Protein AF-A1RDV7-F1 (afdb_monomer)

Structure (mmCIF, N/CA/C/O backbone):
data_AF-A1RDV7-F1
#
_entry.id   AF-A1RDV7-F1
#
loop_
_atom_site.group_PDB
_atom_site.id
_atom_site.type_symbol
_atom_site.label_atom_id
_atom_site.label_alt_id
_atom_site.label_comp_id
_atom_site.label_asym_id
_atom_site.label_entity_id
_atom_site.label_seq_id
_atom_site.pdbx_PDB_ins_code
_atom_site.Cartn_x
_atom_site.Cartn_y
_atom_site.Cartn_z
_atom_site.occupancy
_atom_site.B_iso_or_equiv
_atom_site.auth_seq_id
_atom_site.auth_comp_id
_atom_site.auth_asym_id
_atom_site.auth_atom_id
_atom_site.pdbx_PDB_model_num
ATOM 1 N N . MET A 1 1 ? -39.992 39.638 -24.360 1.00 40.47 1 MET A N 1
ATOM 2 C CA . MET A 1 1 ? -39.510 40.559 -23.308 1.00 40.47 1 MET A CA 1
ATOM 3 C C . MET A 1 1 ? -38.015 40.709 -23.491 1.00 40.47 1 MET A C 1
ATOM 5 O O . MET A 1 1 ? -37.321 39.703 -23.459 1.00 40.47 1 MET A O 1
ATOM 9 N N . SER A 1 2 ? -37.554 41.925 -23.764 1.00 30.77 2 SER A N 1
ATOM 10 C CA . SER A 1 2 ? -36.143 42.233 -24.014 1.00 30.77 2 SER A CA 1
ATOM 11 C C . SER A 1 2 ? -35.530 42.901 -22.789 1.00 30.77 2 SER A C 1
ATOM 13 O O . SER A 1 2 ? -36.174 43.765 -22.203 1.00 30.77 2 SER A O 1
ATOM 15 N N . ALA A 1 3 ? -34.275 42.585 -22.480 1.00 31.38 3 ALA A N 1
ATOM 16 C CA . ALA A 1 3 ? -33.357 43.505 -21.814 1.00 31.38 3 ALA A CA 1
ATOM 17 C C . ALA A 1 3 ? -31.918 43.061 -22.108 1.00 31.38 3 ALA A C 1
ATOM 19 O O . ALA A 1 3 ? -31.531 41.944 -21.778 1.00 31.38 3 ALA A O 1
ATOM 20 N N . ALA A 1 4 ? -31.142 43.932 -22.746 1.00 29.53 4 ALA A N 1
ATOM 21 C CA . ALA A 1 4 ? -29.694 43.796 -22.840 1.00 29.53 4 ALA A CA 1
ATOM 22 C C . ALA A 1 4 ? -29.043 44.623 -21.725 1.00 29.53 4 ALA A C 1
ATOM 24 O O . ALA A 1 4 ? -29.607 45.638 -21.320 1.00 29.53 4 ALA A O 1
ATOM 25 N N . TRP A 1 5 ? -27.832 44.256 -21.304 1.00 27.72 5 TRP A N 1
ATOM 26 C CA . TRP A 1 5 ? -26.906 45.201 -20.681 1.00 27.72 5 TRP A CA 1
ATOM 27 C C . TRP A 1 5 ? -25.505 45.009 -21.259 1.00 27.72 5 TRP A C 1
ATOM 29 O O . TRP A 1 5 ? -24.939 43.919 -21.238 1.00 27.72 5 TRP A O 1
ATOM 39 N N . THR A 1 6 ? -24.968 46.092 -21.807 1.00 30.89 6 THR A N 1
ATOM 40 C CA . THR A 1 6 ? -23.617 46.219 -22.361 1.00 30.89 6 THR A CA 1
ATOM 41 C C . THR A 1 6 ? -22.783 47.114 -21.454 1.00 30.89 6 THR A C 1
ATOM 43 O O . THR A 1 6 ? -23.287 48.169 -21.081 1.00 30.89 6 THR A O 1
ATOM 46 N N . SER A 1 7 ? -21.502 46.805 -21.216 1.00 30.36 7 SER A N 1
ATOM 47 C CA . SER A 1 7 ? -20.424 47.815 -21.244 1.00 30.36 7 SER A CA 1
ATOM 48 C C . SER A 1 7 ? -19.025 47.201 -21.076 1.00 30.36 7 SER A C 1
ATOM 50 O O . SER A 1 7 ? -18.782 46.428 -20.160 1.00 30.36 7 SER A O 1
ATOM 52 N N . THR A 1 8 ? -18.143 47.616 -21.990 1.00 29.75 8 THR A N 1
ATOM 53 C CA . THR A 1 8 ? -16.681 47.881 -21.943 1.00 29.75 8 THR A CA 1
ATOM 54 C C . THR A 1 8 ? -15.964 47.825 -20.570 1.00 29.75 8 THR A C 1
ATOM 56 O O . THR A 1 8 ? -16.574 48.157 -19.563 1.00 29.75 8 THR A O 1
ATOM 59 N N . ARG A 1 9 ? -14.658 47.534 -20.410 1.00 30.41 9 ARG A N 1
ATOM 60 C CA . ARG A 1 9 ? -13.407 47.621 -21.231 1.00 30.41 9 ARG A CA 1
ATOM 61 C C . ARG A 1 9 ? -12.412 46.530 -20.717 1.00 30.41 9 ARG A C 1
ATOM 63 O O . ARG A 1 9 ? -12.798 45.795 -19.819 1.00 30.41 9 ARG A O 1
ATOM 70 N N . GLY A 1 10 ? -11.154 46.350 -21.150 1.00 24.80 10 GLY A N 1
ATOM 71 C CA . GLY A 1 10 ? -10.247 47.027 -22.104 1.00 24.80 10 GLY A CA 1
ATOM 72 C C . GLY A 1 10 ? -8.777 46.576 -21.868 1.00 24.80 10 GLY A C 1
ATOM 73 O O . GLY A 1 10 ? -8.533 45.943 -20.847 1.00 24.80 10 GLY A O 1
ATOM 74 N N . ALA A 1 11 ? -7.831 46.943 -22.755 1.00 30.02 11 ALA A N 1
ATOM 75 C CA . ALA A 1 11 ? -6.406 46.514 -22.811 1.00 30.02 11 ALA A CA 1
ATOM 76 C C . ALA A 1 11 ? -6.206 45.006 -23.122 1.00 30.02 11 ALA A C 1
ATOM 78 O O . ALA A 1 11 ? -6.675 44.152 -22.381 1.00 30.02 11 ALA A O 1
ATOM 79 N N . GLU A 1 12 ? -5.643 44.550 -24.247 1.00 27.22 12 GLU A N 1
ATOM 80 C CA . GLU A 1 12 ? -4.513 44.984 -25.104 1.00 27.22 12 GLU A CA 1
ATOM 81 C C . GLU A 1 12 ? -3.102 44.749 -24.537 1.00 27.22 12 GLU A C 1
ATOM 83 O O . GLU A 1 12 ? -2.800 45.089 -23.397 1.00 27.22 12 GLU A O 1
ATOM 88 N N . ASN A 1 13 ? -2.238 44.287 -25.452 1.00 29.53 13 ASN A N 1
ATOM 89 C CA . ASN A 1 13 ? -0.774 44.180 -25.412 1.00 29.53 13 ASN A CA 1
ATOM 90 C C . ASN A 1 13 ? -0.130 43.017 -24.634 1.00 29.53 13 ASN A C 1
ATOM 92 O O . ASN A 1 13 ? -0.525 42.684 -23.525 1.00 29.53 13 ASN A O 1
ATOM 96 N N . SER A 1 14 ? 0.948 42.410 -25.141 1.00 30.55 14 SER A N 1
ATOM 97 C CA . SER A 1 14 ? 1.394 42.242 -26.541 1.00 30.55 14 SER A CA 1
ATOM 98 C C . SER A 1 14 ? 2.459 41.140 -26.580 1.00 30.55 14 SER A C 1
ATOM 100 O O . SER A 1 14 ? 3.183 40.915 -25.611 1.00 30.55 14 SER A O 1
ATOM 102 N N . CYS A 1 15 ? 2.576 40.442 -27.711 1.00 27.56 15 CYS A N 1
ATOM 103 C CA . CYS A 1 15 ? 3.698 39.538 -27.940 1.00 27.56 15 CYS A CA 1
ATOM 104 C C . CYS A 1 15 ? 4.965 40.365 -28.214 1.00 27.56 15 CYS A C 1
ATOM 106 O O . CYS A 1 15 ? 5.003 41.106 -29.194 1.00 27.56 15 CYS A O 1
ATOM 108 N N . SER A 1 16 ? 5.998 40.206 -27.384 1.00 27.97 16 SER A N 1
ATOM 109 C CA . SER A 1 16 ? 7.337 40.745 -27.641 1.00 27.97 16 SER A CA 1
ATOM 110 C C . SER A 1 16 ? 8.370 39.630 -27.578 1.00 27.97 16 SER A C 1
ATOM 112 O O . SER A 1 16 ? 8.767 39.191 -26.499 1.00 27.97 16 SER A O 1
ATOM 114 N N . LEU A 1 17 ? 8.849 39.207 -28.750 1.00 32.72 17 LEU A N 1
ATOM 115 C CA . LEU A 1 17 ? 10.149 38.555 -28.848 1.00 32.72 17 LEU A CA 1
ATOM 116 C C . LEU A 1 17 ? 11.221 39.548 -28.380 1.00 32.72 17 LEU A C 1
ATOM 118 O O . LEU A 1 17 ? 11.324 40.645 -28.926 1.00 32.72 17 LEU A O 1
ATOM 122 N N . MET A 1 18 ? 12.089 39.131 -27.461 1.00 27.62 18 MET A N 1
ATOM 123 C CA . MET A 1 18 ? 13.445 39.674 -27.392 1.00 27.62 18 MET A CA 1
ATOM 124 C C . MET A 1 18 ? 14.455 38.537 -27.424 1.00 27.62 18 MET A C 1
ATOM 126 O O . MET A 1 18 ? 14.782 37.926 -26.410 1.00 27.62 18 MET A O 1
ATOM 130 N N . SER A 1 19 ? 14.979 38.302 -28.621 1.00 33.75 19 SER A N 1
ATOM 131 C CA . SER A 1 19 ? 16.234 37.597 -28.838 1.00 33.75 19 SER A CA 1
ATOM 132 C C . SER A 1 19 ? 17.345 38.265 -28.023 1.00 33.75 19 SER A C 1
ATOM 134 O O . SER A 1 19 ? 17.546 39.475 -28.140 1.00 33.75 19 SER A O 1
ATOM 136 N N . ARG A 1 20 ? 18.118 37.488 -27.260 1.00 27.38 20 ARG A N 1
ATOM 137 C CA . ARG A 1 20 ? 19.463 37.885 -26.821 1.00 27.38 20 ARG A CA 1
ATOM 138 C C . ARG A 1 20 ? 20.415 36.709 -26.988 1.00 27.38 20 ARG A C 1
ATOM 140 O O . ARG A 1 20 ? 20.399 35.770 -26.200 1.00 27.38 20 ARG A O 1
ATOM 147 N N . PHE A 1 21 ? 21.232 36.788 -28.033 1.00 29.72 21 PHE A N 1
ATOM 148 C CA . PHE A 1 21 ? 22.504 36.076 -28.075 1.00 29.72 21 PHE A CA 1
ATOM 149 C C . PHE A 1 21 ? 23.407 36.639 -26.963 1.00 29.72 21 PHE A C 1
ATOM 151 O O . PHE A 1 21 ? 23.383 37.854 -26.748 1.00 29.72 21 PHE A O 1
ATOM 158 N N . PRO A 1 22 ? 24.204 35.816 -26.266 1.00 33.78 22 PRO A N 1
ATOM 159 C CA . PRO A 1 22 ? 25.381 36.307 -25.569 1.00 33.78 22 PRO A CA 1
ATOM 160 C C . PRO A 1 22 ? 26.510 36.525 -26.585 1.00 33.78 22 PRO A C 1
ATOM 162 O O . PRO A 1 22 ? 26.856 35.608 -27.333 1.00 33.78 22 PRO A O 1
ATOM 165 N N . ASP A 1 23 ? 27.073 37.733 -26.607 1.00 29.95 23 ASP A N 1
ATOM 166 C CA . ASP A 1 23 ? 28.295 38.029 -27.356 1.00 29.95 23 ASP A CA 1
ATOM 167 C C . ASP A 1 23 ? 29.480 37.210 -26.827 1.00 29.95 23 ASP A C 1
ATOM 169 O O . ASP A 1 23 ? 29.603 36.929 -25.631 1.00 29.95 23 ASP A O 1
ATOM 173 N N . THR A 1 24 ? 30.370 36.824 -27.739 1.00 37.41 24 THR A N 1
ATOM 174 C CA . THR A 1 24 ? 31.622 36.139 -27.411 1.00 37.41 24 THR A CA 1
ATOM 175 C C . THR A 1 24 ? 32.700 37.141 -27.020 1.00 37.41 24 THR A C 1
ATOM 177 O O . THR A 1 24 ? 33.430 37.628 -27.888 1.00 37.41 24 THR A O 1
ATOM 180 N N . ASP A 1 25 ? 32.874 37.375 -25.721 1.00 32.84 25 ASP A N 1
ATOM 181 C CA . ASP A 1 25 ? 34.071 38.055 -25.232 1.00 32.84 25 ASP A CA 1
ATOM 182 C C . ASP A 1 25 ? 35.275 37.107 -25.270 1.00 32.84 25 ASP A C 1
ATOM 184 O O . ASP A 1 25 ? 35.390 36.117 -24.540 1.00 32.84 25 ASP A O 1
ATOM 188 N N . GLN A 1 26 ? 36.199 37.430 -26.168 1.00 40.19 26 GLN A N 1
ATOM 189 C CA . GLN A 1 26 ? 37.512 36.815 -26.242 1.00 40.19 26 GLN A CA 1
ATOM 190 C C . GLN A 1 26 ? 38.286 37.167 -24.968 1.00 40.19 26 GLN A C 1
ATOM 192 O O . GLN A 1 26 ? 38.714 38.305 -24.854 1.00 40.19 26 GLN A O 1
ATOM 197 N N . HIS A 1 27 ? 38.530 36.215 -24.064 1.00 33.97 27 HIS A N 1
ATOM 198 C CA . HIS A 1 27 ? 39.775 36.068 -23.285 1.00 33.97 27 HIS A CA 1
ATOM 199 C C . HIS A 1 27 ? 39.733 34.730 -22.525 1.00 33.97 27 HIS A C 1
ATOM 201 O O . HIS A 1 27 ? 38.771 34.407 -21.831 1.00 33.97 27 HIS A O 1
ATOM 207 N N . GLY A 1 28 ? 40.772 33.910 -22.686 1.00 42.06 28 GLY A N 1
ATOM 208 C CA . GLY A 1 28 ? 40.787 32.542 -22.170 1.00 42.06 28 GLY A CA 1
ATOM 209 C C . GLY A 1 28 ? 40.971 32.464 -20.655 1.00 42.06 28 GLY A C 1
ATOM 210 O O . GLY A 1 28 ? 42.080 32.637 -20.154 1.00 42.06 28 GLY A O 1
ATOM 211 N N . SER A 1 29 ? 39.914 32.107 -19.927 1.00 29.44 29 SER A N 1
ATOM 212 C CA . SER A 1 29 ? 40.008 31.467 -18.609 1.00 29.44 29 SER A CA 1
ATOM 213 C C . SER A 1 29 ? 38.731 30.690 -18.314 1.00 29.44 29 SER A C 1
ATOM 215 O O . SER A 1 29 ? 37.665 31.267 -18.118 1.00 29.44 29 SER A O 1
ATOM 217 N N . ALA A 1 30 ? 38.839 29.361 -18.279 1.00 29.52 30 ALA A N 1
ATOM 218 C CA . ALA A 1 30 ? 37.730 28.496 -17.908 1.00 29.52 30 ALA A CA 1
ATOM 219 C C . ALA A 1 30 ? 37.440 28.653 -16.409 1.00 29.52 30 ALA A C 1
ATOM 221 O O . ALA A 1 30 ? 38.082 28.016 -15.572 1.00 29.52 30 ALA A O 1
ATOM 222 N N . ILE A 1 31 ? 36.464 29.497 -16.065 1.00 28.08 31 ILE A N 1
ATOM 223 C CA . ILE A 1 31 ? 35.923 29.545 -14.707 1.00 28.08 31 ILE A CA 1
ATOM 224 C C . ILE A 1 31 ? 35.162 28.240 -14.489 1.00 28.08 31 ILE A C 1
ATOM 226 O O . ILE A 1 31 ? 34.003 28.088 -14.874 1.00 28.08 31 ILE A O 1
ATOM 230 N N . LEU A 1 32 ? 35.851 27.279 -13.877 1.00 28.91 32 LEU A N 1
ATOM 231 C CA . LEU A 1 32 ? 35.279 26.023 -13.427 1.00 28.91 32 LEU A CA 1
ATOM 232 C C . LEU A 1 32 ? 34.309 26.321 -12.276 1.00 28.91 32 LEU A C 1
ATOM 234 O O . LEU A 1 32 ? 34.676 26.244 -11.101 1.00 28.91 32 LEU A O 1
ATOM 238 N N . VAL A 1 33 ? 33.068 26.681 -12.614 1.00 30.94 33 VAL A N 1
ATOM 239 C CA . VAL A 1 33 ? 31.980 26.794 -11.643 1.00 30.94 33 VAL A CA 1
ATOM 240 C C . VAL A 1 33 ? 31.768 25.404 -11.055 1.00 30.94 33 VAL A C 1
ATOM 242 O O . VAL A 1 33 ? 31.109 24.549 -11.645 1.00 30.94 33 VAL A O 1
ATOM 245 N N . LYS A 1 34 ? 32.369 25.161 -9.886 1.00 30.41 34 LYS A N 1
ATOM 246 C CA . LYS A 1 34 ? 32.068 23.992 -9.066 1.00 30.41 34 LYS A CA 1
ATOM 247 C C . LYS A 1 34 ? 30.587 24.058 -8.727 1.00 30.41 34 LYS A C 1
ATOM 249 O O . LYS A 1 34 ? 30.195 24.793 -7.824 1.00 30.41 34 LYS A O 1
ATOM 254 N N . ALA A 1 35 ? 29.782 23.276 -9.442 1.00 32.09 35 ALA A N 1
ATOM 255 C CA . ALA A 1 35 ? 28.425 22.979 -9.029 1.00 32.09 35 ALA A CA 1
ATOM 256 C C . ALA A 1 35 ? 28.503 22.385 -7.617 1.00 32.09 35 ALA A C 1
ATOM 258 O O . ALA A 1 35 ? 28.969 21.257 -7.428 1.00 32.09 35 ALA A O 1
ATOM 259 N N . HIS A 1 36 ? 28.117 23.180 -6.619 1.00 26.36 36 HIS A N 1
ATOM 260 C CA . HIS A 1 36 ? 27.944 22.689 -5.264 1.00 26.36 36 HIS A CA 1
ATOM 261 C C . HIS A 1 36 ? 26.916 21.564 -5.339 1.00 26.36 36 HIS A C 1
ATOM 263 O O . HIS A 1 36 ? 25.773 21.794 -5.730 1.00 26.36 36 HIS A O 1
ATOM 269 N N . ARG A 1 37 ? 27.330 20.339 -4.995 1.00 36.09 37 ARG A N 1
ATOM 270 C CA . ARG A 1 37 ? 26.390 19.237 -4.801 1.00 36.09 37 ARG A CA 1
ATOM 271 C C . ARG A 1 37 ? 25.527 19.599 -3.599 1.00 36.09 37 ARG A C 1
ATOM 273 O O . ARG A 1 37 ? 25.949 19.370 -2.467 1.00 36.09 37 ARG A O 1
ATOM 280 N N . SER A 1 38 ? 24.354 20.181 -3.844 1.00 30.62 38 SER A N 1
ATOM 281 C CA . SER A 1 38 ? 23.303 20.152 -2.839 1.00 30.62 38 SER A CA 1
ATOM 282 C C . SER A 1 38 ? 22.993 18.685 -2.571 1.00 30.62 38 SER A C 1
ATOM 284 O O . SER A 1 38 ? 22.718 17.921 -3.496 1.00 30.62 38 SER A O 1
ATOM 286 N N . THR A 1 39 ? 23.096 18.284 -1.310 1.00 37.50 39 THR A N 1
ATOM 287 C CA . THR A 1 39 ? 22.661 16.969 -0.829 1.00 37.50 39 THR A CA 1
ATOM 288 C C . THR A 1 39 ? 21.174 16.980 -0.474 1.00 37.50 39 THR A C 1
ATOM 290 O O . THR A 1 39 ? 20.731 16.195 0.359 1.00 37.50 39 THR A O 1
ATOM 293 N N . GLU A 1 40 ? 20.396 17.874 -1.086 1.00 31.62 40 GLU A N 1
ATOM 294 C CA . GLU A 1 40 ? 18.942 17.788 -1.111 1.00 31.62 40 GLU A CA 1
ATOM 295 C C . GLU A 1 40 ? 18.546 16.611 -2.003 1.00 31.62 40 GLU A C 1
ATOM 297 O O . GLU A 1 40 ? 18.357 16.733 -3.213 1.00 31.62 40 GLU A O 1
ATOM 302 N N . SER A 1 41 ? 18.431 15.441 -1.380 1.00 37.06 41 SER A N 1
ATOM 303 C CA . SER A 1 41 ? 17.666 14.332 -1.928 1.00 37.06 41 SER A CA 1
ATOM 304 C C . SER A 1 41 ? 16.251 14.833 -2.221 1.00 37.06 41 SER A C 1
ATOM 306 O O . SER A 1 41 ? 15.452 14.994 -1.293 1.00 37.06 41 SER A O 1
ATOM 308 N N . TRP A 1 42 ? 15.937 15.102 -3.493 1.00 43.22 42 TRP A N 1
ATOM 309 C CA . TRP A 1 42 ? 14.549 15.320 -3.891 1.00 43.22 42 TRP A CA 1
ATOM 310 C C . TRP A 1 42 ? 13.729 14.119 -3.413 1.00 43.22 42 TRP A C 1
ATOM 312 O O . TRP A 1 42 ? 14.178 12.984 -3.608 1.00 43.22 42 TRP A O 1
ATOM 322 N N . PRO A 1 43 ? 12.572 14.344 -2.766 1.00 48.59 43 PRO A N 1
ATOM 323 C CA . PRO A 1 43 ? 11.809 13.255 -2.186 1.00 48.59 43 PRO A CA 1
ATOM 324 C C . PRO A 1 43 ? 11.461 12.225 -3.272 1.00 48.59 43 PRO A C 1
ATOM 326 O O . PRO A 1 43 ? 11.186 12.615 -4.414 1.00 48.59 43 PRO A O 1
ATOM 329 N N . PRO A 1 44 ? 11.490 10.919 -2.949 1.00 58.00 44 PRO A N 1
ATOM 330 C CA . PRO A 1 44 ? 11.049 9.890 -3.881 1.00 58.00 44 PRO A CA 1
ATOM 331 C C . PRO A 1 44 ? 9.616 10.179 -4.340 1.00 58.00 44 PRO A C 1
ATOM 333 O O . PRO A 1 44 ? 8.819 10.743 -3.589 1.00 58.00 44 PRO A O 1
ATOM 336 N N . MET A 1 45 ? 9.303 9.798 -5.582 1.00 73.12 45 MET A N 1
ATOM 337 C CA . MET A 1 45 ? 7.979 9.985 -6.185 1.00 73.12 45 MET A CA 1
ATOM 338 C C . MET A 1 45 ? 6.965 9.128 -5.428 1.00 73.12 45 MET A C 1
ATOM 340 O O . MET A 1 45 ? 6.820 7.937 -5.705 1.00 73.12 45 MET A O 1
ATOM 344 N N . ARG A 1 46 ? 6.336 9.749 -4.430 1.00 86.19 46 ARG A N 1
ATOM 345 C CA . ARG A 1 46 ? 5.367 9.155 -3.516 1.00 86.19 46 ARG A CA 1
ATOM 346 C C . ARG A 1 46 ? 3.995 9.758 -3.761 1.00 86.19 46 ARG A C 1
ATOM 348 O O . ARG A 1 46 ? 3.851 10.976 -3.880 1.00 86.19 46 ARG A O 1
ATOM 355 N N . TRP A 1 47 ? 3.001 8.890 -3.819 1.00 92.25 47 TRP A N 1
ATOM 356 C CA . TRP A 1 47 ? 1.586 9.218 -3.942 1.00 92.25 47 TRP A CA 1
ATOM 357 C C . TRP A 1 47 ? 0.890 8.741 -2.664 1.00 92.25 47 TRP A C 1
ATOM 359 O O . TRP A 1 47 ? 1.325 7.760 -2.076 1.00 92.25 47 TRP A O 1
ATOM 369 N N . ASP A 1 48 ? -0.146 9.420 -2.180 1.00 92.62 48 ASP A N 1
ATOM 370 C CA . ASP A 1 48 ? -0.729 9.100 -0.868 1.00 92.62 48 ASP A CA 1
ATOM 371 C C . ASP A 1 48 ? -2.248 9.296 -0.875 1.00 92.62 48 ASP A C 1
ATOM 373 O O . ASP A 1 48 ? -2.738 10.387 -1.176 1.00 92.62 48 ASP A O 1
ATOM 377 N N . MET A 1 49 ? -2.987 8.238 -0.525 1.00 90.94 49 MET A N 1
ATOM 378 C CA . MET A 1 49 ? -4.443 8.286 -0.333 1.00 90.94 49 MET A CA 1
ATOM 379 C C . MET A 1 49 ? -4.855 8.923 1.002 1.00 90.94 49 MET A C 1
ATOM 381 O O . MET A 1 49 ? -6.034 9.215 1.197 1.00 90.94 49 MET A O 1
ATOM 385 N N . ARG A 1 50 ? -3.903 9.148 1.918 1.00 88.56 50 ARG A N 1
ATOM 386 C CA . ARG A 1 50 ? -4.080 9.671 3.284 1.00 88.56 50 ARG A CA 1
ATOM 387 C C . ARG A 1 50 ? -4.895 8.774 4.218 1.00 88.56 50 ARG A C 1
ATOM 389 O O . ARG A 1 50 ? -5.318 9.223 5.281 1.00 88.56 50 ARG A O 1
ATOM 396 N N . ASP A 1 51 ? -5.066 7.501 3.863 1.00 86.56 51 ASP A N 1
ATOM 397 C CA . ASP A 1 51 ? -5.658 6.471 4.729 1.00 86.56 51 ASP A CA 1
ATOM 398 C C . ASP A 1 51 ? -4.619 5.796 5.651 1.00 86.56 51 ASP A C 1
ATOM 400 O O . ASP A 1 51 ? -4.974 4.975 6.497 1.00 86.56 51 ASP A O 1
ATOM 404 N N . GLY A 1 52 ? -3.333 6.139 5.497 1.00 87.50 52 GLY A N 1
ATOM 405 C CA . GLY A 1 52 ? -2.218 5.573 6.262 1.00 87.50 52 GLY A CA 1
ATOM 406 C C . GLY A 1 52 ? -1.842 4.137 5.881 1.00 87.50 52 GLY A C 1
ATOM 407 O O . GLY A 1 52 ? -1.035 3.525 6.579 1.00 87.50 52 GLY A O 1
ATOM 408 N N . LEU A 1 53 ? -2.418 3.590 4.804 1.00 91.25 53 LEU A N 1
ATOM 409 C CA . LEU A 1 53 ? -2.214 2.208 4.351 1.00 91.25 53 LEU A CA 1
ATOM 410 C C . LEU A 1 53 ? -1.803 2.125 2.875 1.00 91.25 53 LEU A C 1
ATOM 412 O O . LEU A 1 53 ? -1.038 1.227 2.508 1.00 91.25 53 LEU A O 1
ATOM 416 N N . HIS A 1 54 ? -2.265 3.065 2.049 1.00 94.19 54 HIS A N 1
ATOM 417 C CA . HIS A 1 54 ? -1.993 3.141 0.619 1.00 94.19 54 HIS A CA 1
ATOM 418 C C . HIS A 1 54 ? -1.143 4.369 0.275 1.00 94.19 54 HIS A C 1
ATOM 420 O O . HIS A 1 54 ? -1.630 5.366 -0.258 1.00 94.19 54 HIS A O 1
ATOM 426 N N . GLU A 1 55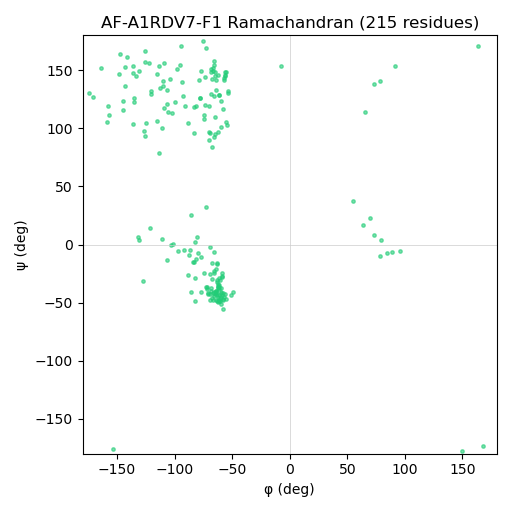 ? 0.159 4.255 0.534 1.00 94.56 55 GLU A N 1
ATOM 427 C CA . GLU A 1 55 ? 1.188 5.097 -0.068 1.00 94.56 55 GLU A CA 1
ATOM 428 C C . GLU A 1 55 ? 1.707 4.384 -1.330 1.00 94.56 55 GLU A C 1
ATOM 430 O O . GLU A 1 55 ? 2.020 3.190 -1.316 1.00 94.56 55 GLU A O 1
ATOM 435 N N . GLY A 1 56 ? 1.706 5.088 -2.455 1.00 93.69 56 GLY A N 1
ATOM 436 C CA . GLY A 1 56 ? 2.184 4.636 -3.753 1.00 93.69 56 GLY A CA 1
ATOM 437 C C . GLY A 1 56 ? 3.596 5.110 -4.047 1.00 93.69 56 GLY A C 1
ATOM 438 O O . GLY A 1 56 ? 3.995 6.185 -3.609 1.00 93.69 56 GLY A O 1
ATOM 439 N N . SER A 1 57 ? 4.340 4.339 -4.830 1.00 92.44 57 SER A N 1
ATOM 440 C CA . SER A 1 57 ? 5.666 4.733 -5.304 1.00 92.44 57 SER A CA 1
ATOM 441 C C . SER A 1 57 ? 5.929 4.261 -6.731 1.00 92.44 57 SER A C 1
ATOM 443 O O . SER A 1 57 ? 5.391 3.252 -7.198 1.00 92.44 57 SER A O 1
ATOM 445 N N . LEU A 1 58 ? 6.793 4.990 -7.434 1.00 92.44 58 LEU A N 1
ATOM 446 C CA . LEU A 1 58 ? 7.391 4.524 -8.680 1.00 92.44 58 LEU A CA 1
ATOM 447 C C . LEU A 1 58 ? 8.598 3.642 -8.349 1.00 92.44 58 LEU A C 1
ATOM 449 O O . LEU A 1 58 ? 9.567 4.115 -7.760 1.00 92.44 58 LEU A O 1
ATOM 453 N N . SER A 1 59 ? 8.553 2.371 -8.747 1.00 92.50 59 SER A N 1
ATOM 454 C CA . SER A 1 59 ? 9.643 1.413 -8.546 1.00 92.50 59 SER A CA 1
ATOM 455 C C . SER A 1 59 ? 10.381 1.110 -9.850 1.00 92.50 59 SER A C 1
ATOM 457 O O . SER A 1 59 ? 9.753 0.800 -10.863 1.00 92.50 59 SER A O 1
ATOM 459 N N . ALA A 1 60 ? 11.713 1.133 -9.824 1.00 92.62 60 ALA A N 1
ATOM 460 C CA . ALA A 1 60 ? 12.557 0.561 -10.873 1.00 92.62 60 ALA A CA 1
ATOM 461 C C . ALA A 1 60 ? 12.606 -0.971 -10.751 1.00 92.62 60 ALA A C 1
ATOM 463 O O . ALA A 1 60 ? 12.526 -1.515 -9.650 1.00 92.62 60 ALA A O 1
ATOM 464 N N . ILE A 1 61 ? 12.753 -1.666 -11.882 1.00 94.12 61 ILE A N 1
ATOM 465 C CA . ILE A 1 61 ? 12.866 -3.129 -11.957 1.00 94.12 61 ILE A CA 1
ATOM 466 C C . ILE A 1 61 ? 14.202 -3.504 -12.601 1.00 94.12 61 ILE A C 1
ATOM 468 O O . ILE A 1 61 ? 14.531 -3.028 -13.693 1.00 94.12 61 ILE A O 1
ATOM 472 N N . ILE A 1 62 ? 14.942 -4.402 -11.954 1.00 93.25 62 ILE A N 1
ATOM 473 C CA . ILE A 1 62 ? 16.259 -4.875 -12.409 1.00 93.25 62 ILE A CA 1
ATOM 474 C C . ILE A 1 62 ? 16.139 -6.183 -13.226 1.00 93.25 62 ILE A C 1
ATOM 476 O O . ILE A 1 62 ? 15.047 -6.759 -13.288 1.00 93.25 62 ILE A O 1
ATOM 480 N N . PRO A 1 63 ? 17.210 -6.675 -13.885 1.00 93.31 63 PRO A N 1
ATOM 481 C CA . PRO A 1 63 ? 17.117 -7.812 -14.808 1.00 93.31 63 PRO A CA 1
ATOM 482 C C . PRO A 1 63 ? 16.624 -9.121 -14.175 1.00 93.31 63 PRO A C 1
ATOM 484 O O . PRO A 1 63 ? 15.957 -9.901 -14.849 1.00 93.31 63 PRO A O 1
ATOM 487 N N . ASP A 1 64 ? 16.904 -9.349 -12.886 1.00 92.25 64 ASP A N 1
ATOM 488 C CA . ASP A 1 64 ? 16.439 -10.531 -12.138 1.00 92.25 64 ASP A CA 1
ATOM 489 C C . ASP A 1 64 ? 14.997 -10.410 -11.594 1.00 92.25 64 ASP A C 1
ATOM 491 O O . ASP A 1 64 ? 14.492 -11.328 -10.950 1.00 92.25 64 ASP A O 1
ATOM 495 N N . GLY A 1 65 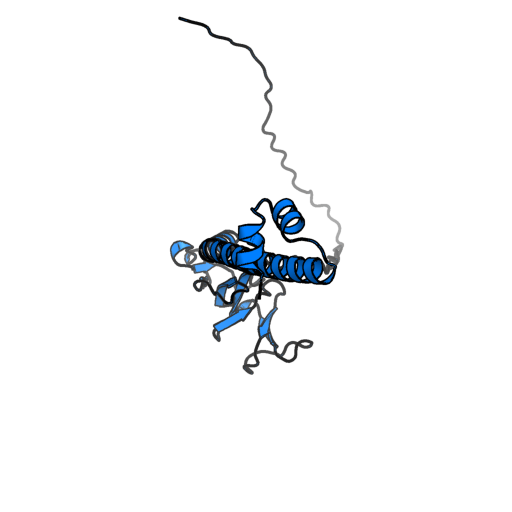? 14.312 -9.298 -11.885 1.00 92.19 65 GLY A N 1
ATOM 496 C CA . GLY A 1 65 ? 12.919 -9.056 -11.512 1.00 92.19 65 GLY A CA 1
ATOM 497 C C . GLY A 1 65 ? 12.714 -8.410 -10.141 1.00 92.19 65 GLY A C 1
ATOM 498 O O . GLY A 1 65 ? 11.584 -8.020 -9.840 1.00 92.19 65 GLY A O 1
ATOM 499 N N . ARG A 1 66 ? 13.764 -8.237 -9.327 1.00 92.81 66 ARG A N 1
ATOM 500 C CA . ARG A 1 66 ? 13.668 -7.454 -8.086 1.00 92.81 66 ARG A CA 1
ATOM 501 C C . ARG A 1 66 ? 13.394 -5.976 -8.375 1.00 92.81 66 ARG A C 1
ATOM 503 O O . ARG A 1 66 ? 13.664 -5.470 -9.468 1.00 92.81 66 ARG A O 1
ATOM 510 N N . VAL A 1 67 ? 12.843 -5.292 -7.376 1.00 91.19 67 VAL A N 1
ATOM 511 C CA . VAL A 1 67 ? 12.380 -3.903 -7.487 1.00 91.19 67 VAL A CA 1
ATOM 512 C C . VAL A 1 67 ? 13.003 -3.010 -6.424 1.00 91.19 67 VAL A C 1
ATOM 514 O O . VAL A 1 67 ? 13.401 -3.490 -5.364 1.00 91.19 67 VAL A O 1
ATOM 517 N N . SER A 1 68 ? 13.045 -1.709 -6.693 1.00 88.25 68 SER A N 1
ATOM 518 C CA . SER A 1 68 ? 13.431 -0.695 -5.714 1.00 88.25 68 SER A CA 1
ATOM 519 C C . SER A 1 68 ? 12.705 0.622 -5.949 1.00 88.25 68 SER A C 1
ATOM 521 O O . SER A 1 68 ? 12.430 0.997 -7.086 1.00 88.25 68 SER A O 1
ATOM 523 N N . GLU A 1 69 ? 12.428 1.316 -4.851 1.00 81.00 69 GLU A N 1
ATOM 524 C CA . GLU A 1 69 ? 11.798 2.637 -4.804 1.00 81.00 69 GLU A CA 1
ATOM 525 C C . GLU A 1 69 ? 12.831 3.780 -4.915 1.00 81.00 69 GLU A C 1
ATOM 527 O O . GLU A 1 69 ? 12.457 4.943 -5.076 1.00 81.00 69 GLU A O 1
ATOM 532 N N . ASP A 1 70 ? 14.133 3.467 -4.853 1.00 71.75 70 ASP A N 1
ATOM 533 C CA . ASP A 1 70 ? 15.215 4.422 -5.106 1.00 71.75 70 ASP A CA 1
ATOM 534 C C . ASP A 1 70 ? 15.555 4.445 -6.598 1.00 71.75 70 ASP A C 1
ATOM 536 O O . ASP A 1 70 ? 16.173 3.528 -7.128 1.00 71.75 70 ASP A O 1
ATOM 540 N N . VAL A 1 71 ? 15.125 5.499 -7.289 1.00 62.91 71 VAL A N 1
ATOM 541 C CA . VAL A 1 71 ? 15.236 5.617 -8.754 1.00 62.91 71 VAL A CA 1
ATOM 542 C C . VAL A 1 71 ? 16.036 6.846 -9.202 1.00 62.91 71 VAL A C 1
ATOM 544 O O . VAL A 1 71 ? 15.925 7.258 -10.356 1.00 62.91 71 VAL A O 1
ATOM 547 N N . ARG A 1 72 ? 16.780 7.501 -8.292 1.00 62.22 72 ARG A N 1
ATOM 548 C CA . ARG A 1 72 ? 17.355 8.847 -8.534 1.00 62.22 72 ARG A CA 1
ATOM 549 C C . ARG A 1 72 ? 18.840 9.020 -8.191 1.00 62.22 72 ARG A C 1
ATOM 551 O O . ARG A 1 72 ? 19.341 10.137 -8.291 1.00 62.22 72 ARG A O 1
ATOM 558 N N . MET A 1 73 ? 19.556 7.956 -7.828 1.00 59.53 73 MET A N 1
ATOM 559 C CA . MET A 1 73 ? 20.935 8.057 -7.320 1.00 59.53 73 MET A CA 1
ATOM 560 C C . MET A 1 73 ? 22.038 7.677 -8.330 1.00 59.53 73 MET A C 1
ATOM 562 O O . MET A 1 73 ? 23.220 7.756 -7.993 1.00 59.53 73 MET A O 1
ATOM 566 N N . GLY A 1 74 ? 21.701 7.285 -9.567 1.00 70.50 74 GLY A N 1
ATOM 567 C CA . GLY A 1 74 ? 22.662 6.774 -10.570 1.00 70.50 74 GLY A CA 1
ATOM 568 C C . GLY A 1 74 ? 23.059 5.309 -10.334 1.00 70.50 74 GLY A C 1
ATOM 569 O O . GLY A 1 74 ? 23.716 4.677 -11.164 1.00 70.50 74 GLY A O 1
ATOM 570 N N . VAL A 1 75 ? 22.645 4.800 -9.178 1.00 79.56 75 VAL A N 1
ATOM 571 C CA . VAL A 1 75 ? 22.675 3.428 -8.706 1.00 79.56 75 VAL A CA 1
ATOM 572 C C . VAL A 1 75 ? 21.397 3.218 -7.900 1.00 79.56 75 VAL A C 1
ATOM 574 O O . VAL A 1 75 ? 21.033 4.054 -7.078 1.00 79.56 75 VAL A O 1
ATOM 577 N N . VAL A 1 76 ? 20.745 2.087 -8.104 1.00 87.06 76 VAL A N 1
ATOM 578 C CA . VAL A 1 76 ? 19.525 1.665 -7.425 1.00 87.06 76 VAL A CA 1
ATOM 579 C C . VAL A 1 76 ? 19.896 0.676 -6.322 1.00 87.06 76 VAL A C 1
ATOM 581 O O . VAL A 1 76 ? 20.506 -0.360 -6.594 1.00 87.06 76 VAL A O 1
ATOM 584 N N . ALA A 1 77 ? 19.537 0.967 -5.070 1.00 89.44 77 ALA A N 1
ATOM 585 C CA . ALA A 1 77 ? 19.705 0.022 -3.966 1.00 89.44 77 ALA A CA 1
ATOM 586 C C . ALA A 1 77 ? 18.547 -0.990 -3.957 1.00 89.44 77 ALA A C 1
ATOM 588 O O . ALA A 1 77 ? 17.393 -0.601 -3.798 1.00 89.44 77 ALA A O 1
ATOM 589 N N . VAL A 1 78 ? 18.833 -2.283 -4.109 1.00 90.75 78 VAL A N 1
ATOM 590 C CA . VAL A 1 78 ? 17.827 -3.354 -4.233 1.00 90.75 78 VAL A CA 1
ATOM 591 C C . VAL A 1 78 ? 18.004 -4.375 -3.120 1.00 90.75 78 VAL A C 1
ATOM 593 O O . VAL A 1 78 ? 19.116 -4.848 -2.895 1.00 90.75 78 VAL A O 1
ATOM 596 N N . GLU A 1 79 ? 16.919 -4.748 -2.444 1.00 91.56 79 GLU A N 1
ATOM 597 C CA . GLU A 1 79 ? 16.965 -5.763 -1.389 1.00 91.56 79 GLU A CA 1
ATOM 598 C C . GLU A 1 79 ? 17.297 -7.165 -1.935 1.00 91.56 79 GLU A C 1
ATOM 600 O O . GLU A 1 79 ? 16.974 -7.526 -3.068 1.00 91.56 79 GLU A O 1
ATOM 605 N N . GLY A 1 80 ? 17.958 -7.979 -1.114 1.00 90.81 80 GLY A N 1
ATOM 606 C CA . GLY A 1 80 ? 18.415 -9.318 -1.458 1.00 90.81 80 GLY A CA 1
ATOM 607 C C . GLY A 1 80 ? 19.836 -9.327 -2.020 1.00 90.81 80 GLY A C 1
ATOM 608 O O . GLY A 1 80 ? 20.319 -8.354 -2.596 1.00 90.81 80 GLY A O 1
ATOM 609 N N . ILE A 1 81 ? 20.512 -10.463 -1.852 1.00 91.12 81 ILE A N 1
ATOM 610 C CA . ILE A 1 81 ? 21.871 -10.687 -2.349 1.00 91.12 81 ILE A CA 1
ATOM 611 C C . ILE A 1 81 ? 21.817 -11.798 -3.400 1.00 91.12 81 ILE A C 1
ATOM 613 O O . ILE A 1 81 ? 21.637 -12.965 -3.057 1.00 91.12 81 ILE A O 1
ATOM 617 N N . SER A 1 82 ? 21.964 -11.428 -4.670 1.00 90.94 82 SER A N 1
ATOM 618 C CA . SER A 1 82 ? 22.044 -12.348 -5.809 1.00 90.94 82 SER A CA 1
ATOM 619 C C . SER A 1 82 ? 23.476 -12.813 -6.100 1.00 90.94 82 SER A C 1
ATOM 621 O O . SER A 1 82 ? 23.675 -13.886 -6.662 1.00 90.94 82 SER A O 1
ATOM 623 N N . GLY A 1 83 ? 24.476 -12.006 -5.729 1.00 91.00 83 GLY A N 1
ATOM 624 C CA . GLY A 1 83 ? 25.871 -12.156 -6.146 1.00 91.00 83 GLY A CA 1
ATOM 625 C C . GLY A 1 83 ? 26.196 -11.524 -7.507 1.00 91.00 83 GLY A C 1
ATOM 626 O O . GLY A 1 83 ? 27.370 -11.448 -7.856 1.00 91.00 83 GLY A O 1
ATOM 627 N N . ASN A 1 84 ? 25.197 -11.035 -8.251 1.00 91.88 84 ASN A N 1
ATOM 628 C CA . ASN A 1 84 ? 25.379 -10.446 -9.586 1.00 91.88 84 ASN A CA 1
ATOM 629 C C . ASN A 1 84 ? 25.810 -8.968 -9.552 1.00 91.88 84 ASN A C 1
ATOM 631 O O . ASN A 1 84 ? 26.250 -8.433 -10.568 1.00 91.88 84 ASN A O 1
ATOM 635 N N . PHE A 1 85 ? 25.677 -8.305 -8.401 1.00 92.94 85 PHE A N 1
ATOM 636 C CA . PHE A 1 85 ? 25.890 -6.867 -8.242 1.00 92.94 85 PHE A CA 1
ATOM 637 C C . PHE A 1 85 ? 26.696 -6.556 -6.964 1.00 92.94 85 PHE A C 1
ATOM 639 O O . PHE A 1 85 ? 26.652 -7.334 -6.006 1.00 92.94 85 PHE A O 1
ATOM 646 N N . PRO A 1 86 ? 27.434 -5.429 -6.902 1.00 93.56 86 PRO A N 1
ATOM 647 C CA . PRO A 1 86 ? 28.126 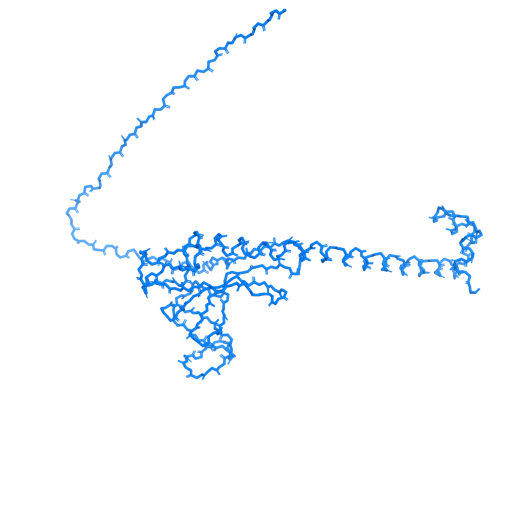-5.003 -5.685 1.00 93.56 86 PRO A CA 1
ATOM 648 C C . PRO A 1 86 ? 27.162 -4.838 -4.502 1.00 93.56 86 PRO A C 1
ATOM 650 O O . PRO A 1 86 ? 26.048 -4.350 -4.669 1.00 93.56 86 PRO A O 1
ATOM 653 N N . ARG A 1 87 ? 27.588 -5.190 -3.285 1.00 93.44 87 ARG A N 1
ATOM 654 C CA . ARG A 1 87 ? 26.768 -4.973 -2.079 1.00 93.44 87 ARG A CA 1
ATOM 655 C C . ARG A 1 87 ? 26.726 -3.498 -1.690 1.00 93.44 87 ARG A C 1
ATOM 657 O O . ARG A 1 87 ? 27.740 -2.808 -1.779 1.00 93.44 87 ARG A O 1
ATOM 664 N N . HIS A 1 88 ? 25.586 -3.042 -1.179 1.00 91.12 88 HIS A N 1
ATOM 665 C CA . HIS A 1 88 ? 25.449 -1.689 -0.652 1.00 91.12 88 HIS A CA 1
ATOM 666 C C . HIS A 1 88 ? 26.324 -1.512 0.607 1.00 91.12 88 HIS A C 1
ATOM 668 O O . HIS A 1 88 ? 26.203 -2.304 1.548 1.00 91.12 88 HIS A O 1
ATOM 674 N N . PRO A 1 89 ? 27.191 -0.481 0.682 1.00 88.69 89 PRO A N 1
ATOM 675 C CA . PRO A 1 89 ? 28.229 -0.379 1.715 1.00 88.69 89 PRO A CA 1
ATOM 676 C C . PRO A 1 89 ? 27.658 -0.277 3.135 1.00 88.69 89 PRO A C 1
ATOM 678 O O . PRO A 1 89 ? 28.246 -0.799 4.080 1.00 88.69 89 PRO A O 1
ATOM 681 N N . ASN A 1 90 ? 26.487 0.352 3.273 1.00 89.69 90 ASN A N 1
ATOM 682 C CA . ASN A 1 90 ? 25.861 0.637 4.566 1.00 89.69 90 ASN A CA 1
ATOM 683 C C . ASN A 1 90 ? 24.646 -0.256 4.875 1.00 89.69 90 ASN A C 1
ATOM 685 O O . ASN A 1 90 ? 24.188 -0.284 6.013 1.00 89.69 90 ASN A O 1
ATOM 689 N N . ILE A 1 91 ? 24.110 -0.984 3.885 1.00 89.56 91 ILE A N 1
ATOM 690 C CA . ILE A 1 91 ? 22.868 -1.768 4.021 1.00 89.56 91 ILE A CA 1
ATOM 691 C C . ILE A 1 91 ? 23.181 -3.201 3.600 1.00 89.56 91 ILE A C 1
ATOM 693 O O . ILE A 1 91 ? 23.142 -3.552 2.426 1.00 89.56 91 ILE A O 1
ATOM 697 N N . LYS A 1 92 ? 23.535 -4.035 4.581 1.00 90.56 92 LYS A N 1
ATOM 698 C CA . LYS A 1 92 ? 24.134 -5.364 4.358 1.00 90.56 92 LYS A CA 1
ATOM 699 C C . LYS A 1 92 ? 23.233 -6.363 3.618 1.00 90.56 92 LYS A C 1
ATOM 701 O O . LYS A 1 92 ? 23.738 -7.384 3.158 1.00 90.56 92 LYS A O 1
ATOM 706 N N . THR A 1 93 ? 21.931 -6.091 3.541 1.00 93.62 93 THR A N 1
ATOM 707 C CA . THR A 1 93 ? 20.928 -6.907 2.840 1.00 93.62 93 THR A CA 1
ATOM 708 C C . THR A 1 93 ? 20.699 -6.481 1.391 1.00 93.62 93 THR A C 1
ATOM 710 O O . THR A 1 93 ? 19.922 -7.142 0.715 1.00 93.62 93 THR A O 1
ATOM 713 N N . HIS A 1 94 ? 21.323 -5.394 0.925 1.00 93.19 94 HIS A N 1
ATOM 714 C CA . HIS A 1 94 ? 21.063 -4.810 -0.390 1.00 93.19 94 HIS A CA 1
ATOM 715 C C . HIS A 1 94 ? 22.263 -4.912 -1.338 1.00 93.19 94 HIS A C 1
ATOM 717 O O . HIS A 1 94 ? 23.429 -4.910 -0.927 1.00 93.19 94 HIS A O 1
ATOM 723 N N . GLU A 1 95 ? 21.959 -4.920 -2.629 1.00 94.44 95 GLU A N 1
ATOM 724 C CA . GLU A 1 95 ? 22.891 -4.750 -3.740 1.00 94.44 95 GLU A CA 1
ATOM 725 C C . GLU A 1 95 ? 22.688 -3.389 -4.419 1.00 94.44 95 GLU A C 1
ATOM 727 O O . GLU A 1 95 ? 21.621 -2.788 -4.327 1.00 94.44 95 GLU A O 1
ATOM 732 N N . MET A 1 96 ? 23.728 -2.888 -5.082 1.00 91.69 96 MET A N 1
ATOM 733 C CA . MET A 1 96 ? 23.723 -1.646 -5.852 1.00 91.69 96 MET A CA 1
ATOM 734 C C . MET A 1 96 ? 23.719 -1.968 -7.341 1.00 91.69 96 MET A C 1
ATOM 736 O O . MET A 1 96 ? 24.694 -2.506 -7.868 1.00 91.69 96 MET A O 1
ATOM 740 N N . VAL A 1 97 ? 22.634 -1.615 -8.020 1.00 90.81 97 VAL A N 1
ATOM 741 C CA . VAL A 1 97 ? 22.429 -1.878 -9.444 1.00 90.81 97 VAL A CA 1
ATOM 742 C C . VAL A 1 97 ? 22.587 -0.575 -10.227 1.00 90.81 97 VAL A C 1
ATOM 744 O O . VAL A 1 97 ? 21.861 0.369 -9.945 1.00 90.81 97 VAL A O 1
ATOM 747 N N . PRO A 1 98 ? 23.514 -0.477 -11.192 1.00 89.25 98 PRO A N 1
ATOM 748 C CA . PRO A 1 98 ? 23.643 0.703 -12.048 1.00 89.25 98 PRO A CA 1
ATOM 749 C C . PRO A 1 98 ? 22.353 1.069 -12.804 1.00 89.25 98 PRO A C 1
ATOM 751 O O . PRO A 1 98 ? 21.614 0.188 -13.247 1.00 89.25 98 PRO A O 1
ATOM 754 N N . ASP A 1 99 ? 22.100 2.366 -12.999 1.00 87.25 99 ASP A N 1
ATOM 755 C CA . ASP A 1 99 ? 20.865 2.863 -13.632 1.00 87.25 99 ASP A CA 1
ATOM 756 C C . ASP A 1 99 ? 20.702 2.437 -15.112 1.00 87.25 99 ASP A C 1
ATOM 758 O O . ASP A 1 99 ? 19.585 2.403 -15.640 1.00 87.25 99 ASP A O 1
ATOM 762 N N . ASP A 1 100 ? 21.785 2.066 -15.799 1.00 87.62 100 ASP A N 1
ATOM 763 C CA . ASP A 1 100 ? 21.765 1.510 -17.161 1.00 87.62 100 ASP A CA 1
ATOM 764 C C . ASP A 1 100 ? 21.280 0.047 -17.208 1.00 87.62 100 ASP A C 1
ATOM 766 O O . ASP A 1 100 ? 20.693 -0.366 -18.207 1.00 87.62 100 ASP A O 1
ATOM 770 N N . GLN A 1 101 ? 21.410 -0.700 -16.105 1.00 90.69 101 GLN A N 1
ATOM 771 C CA . GLN A 1 101 ? 20.890 -2.064 -15.940 1.00 90.69 101 GLN A CA 1
ATOM 772 C C . GLN A 1 101 ? 19.388 -2.105 -15.612 1.00 90.69 101 GLN A C 1
ATOM 774 O O . GLN A 1 101 ? 18.791 -3.182 -15.576 1.00 90.69 101 GLN A O 1
ATOM 779 N N . ILE A 1 102 ? 18.743 -0.958 -15.368 1.00 91.50 102 ILE A N 1
ATOM 780 C CA . ILE A 1 102 ? 17.296 -0.905 -15.128 1.00 91.50 102 ILE A CA 1
ATOM 781 C C . ILE A 1 102 ? 16.548 -1.218 -16.422 1.00 91.50 102 ILE A C 1
ATOM 783 O O . ILE A 1 102 ? 16.651 -0.500 -17.418 1.00 91.50 102 ILE A O 1
ATOM 787 N N . VAL A 1 103 ? 15.762 -2.294 -16.383 1.00 93.75 103 VAL A N 1
ATOM 788 C CA . VAL A 1 103 ? 15.052 -2.866 -17.539 1.00 93.75 103 VAL A CA 1
ATOM 789 C C . VAL A 1 103 ? 13.598 -2.399 -17.638 1.00 93.75 103 VAL A C 1
ATOM 791 O O . VAL A 1 103 ? 12.893 -2.759 -18.586 1.00 93.75 103 VAL A O 1
ATOM 794 N N . GLY A 1 104 ? 13.105 -1.646 -16.656 1.00 94.56 104 GLY A N 1
ATOM 795 C CA . GLY A 1 104 ? 11.707 -1.244 -16.593 1.00 94.56 104 GLY A CA 1
ATOM 796 C C . GLY A 1 104 ? 11.289 -0.645 -15.256 1.00 94.56 104 GLY A C 1
ATOM 797 O O . GLY A 1 104 ? 12.115 -0.451 -14.366 1.00 94.56 104 GLY A O 1
ATOM 798 N N . TRP A 1 105 ? 9.988 -0.397 -15.124 1.00 95.06 105 TRP A N 1
ATOM 799 C CA . TRP A 1 105 ? 9.364 0.211 -13.947 1.00 95.06 105 TRP A CA 1
ATOM 800 C C . TRP A 1 105 ? 8.014 -0.437 -13.639 1.00 95.06 105 TRP A C 1
ATOM 802 O O . TRP A 1 105 ? 7.402 -1.061 -14.505 1.00 95.06 105 TRP A O 1
ATOM 812 N N . CYS A 1 106 ? 7.520 -0.269 -12.421 1.00 96.25 106 CYS A N 1
ATOM 813 C CA . CYS A 1 106 ? 6.120 -0.498 -12.081 1.00 96.25 106 CYS A CA 1
ATOM 814 C C . CYS A 1 106 ? 5.680 0.461 -10.975 1.00 96.25 106 CYS A C 1
ATOM 816 O O . CYS A 1 106 ? 6.500 1.077 -10.293 1.00 96.25 106 CYS A O 1
ATOM 818 N N . ALA A 1 107 ? 4.368 0.585 -10.804 1.00 95.69 107 ALA A N 1
ATOM 819 C CA . ALA A 1 107 ? 3.809 1.225 -9.632 1.00 95.69 107 ALA A CA 1
ATOM 820 C C . ALA A 1 107 ? 3.845 0.229 -8.467 1.00 95.69 107 ALA A C 1
ATOM 822 O O . ALA A 1 107 ? 3.589 -0.964 -8.644 1.00 95.69 107 ALA A O 1
ATOM 823 N N . ALA A 1 108 ? 4.148 0.712 -7.277 1.00 94.38 108 ALA A N 1
ATOM 824 C CA . ALA A 1 108 ? 4.150 -0.046 -6.040 1.00 94.38 108 ALA A CA 1
ATOM 825 C C . ALA A 1 108 ? 3.195 0.608 -5.041 1.00 94.38 108 ALA A C 1
ATOM 827 O O . ALA A 1 108 ? 2.904 1.798 -5.146 1.00 94.38 108 ALA A O 1
ATOM 828 N N . CYS A 1 109 ? 2.694 -0.169 -4.083 1.00 94.94 109 CYS A N 1
ATOM 829 C CA . CYS A 1 109 ? 1.973 0.362 -2.934 1.00 94.94 109 CYS A CA 1
ATOM 830 C C . CYS A 1 109 ? 2.419 -0.330 -1.639 1.00 94.94 109 CYS A C 1
ATOM 832 O O . CYS A 1 109 ? 2.755 -1.520 -1.649 1.00 94.94 109 CYS A O 1
ATOM 834 N N . THR A 1 110 ? 2.396 0.402 -0.524 1.00 93.38 110 THR A N 1
ATOM 835 C CA . THR A 1 110 ? 2.730 -0.079 0.830 1.00 93.38 110 THR A CA 1
ATOM 836 C C . THR A 1 110 ? 1.858 -1.234 1.314 1.00 93.38 110 THR A C 1
ATOM 838 O O . THR A 1 110 ? 2.317 -2.044 2.114 1.00 93.38 110 THR A O 1
ATOM 841 N N . CYS A 1 111 ? 0.642 -1.387 0.781 1.00 92.69 111 CYS A N 1
ATOM 842 C CA . CYS A 1 111 ? -0.220 -2.547 1.033 1.00 92.69 111 CYS A CA 1
ATOM 843 C C . CYS A 1 111 ? 0.299 -3.865 0.405 1.00 92.69 111 CYS A C 1
ATOM 845 O O . CYS A 1 111 ? -0.325 -4.913 0.560 1.00 92.69 111 CYS A O 1
ATOM 847 N N . GLY A 1 112 ? 1.419 -3.823 -0.328 1.00 93.56 112 GLY A N 1
ATOM 848 C CA . GLY A 1 112 ? 2.032 -4.965 -1.012 1.00 93.56 112 GLY A CA 1
ATOM 849 C C . GLY A 1 112 ? 1.653 -5.095 -2.490 1.00 93.56 112 GLY A C 1
ATOM 850 O O . GLY A 1 112 ? 2.224 -5.929 -3.194 1.00 93.56 112 GLY A O 1
ATOM 851 N N . TRP A 1 113 ? 0.735 -4.267 -2.997 1.00 95.88 113 TRP A N 1
ATOM 852 C CA . TRP A 1 113 ? 0.383 -4.274 -4.416 1.00 95.88 113 TRP A CA 1
ATOM 853 C C . TRP A 1 113 ? 1.559 -3.842 -5.308 1.00 95.88 113 TRP A C 1
ATOM 855 O O . TRP A 1 113 ? 2.413 -3.022 -4.942 1.00 95.88 113 TRP A O 1
ATOM 865 N N . ARG A 1 114 ? 1.586 -4.421 -6.510 1.00 95.94 114 ARG A N 1
ATOM 866 C CA . ARG A 1 114 ? 2.505 -4.098 -7.600 1.00 95.94 114 ARG A CA 1
ATOM 867 C C . ARG A 1 114 ? 1.704 -4.019 -8.895 1.00 95.94 114 ARG A C 1
ATOM 869 O O . ARG A 1 114 ? 0.973 -4.948 -9.239 1.00 95.94 114 ARG A O 1
ATOM 876 N N . GLY A 1 115 ? 1.836 -2.898 -9.591 1.00 96.06 115 GLY A N 1
ATOM 877 C CA . GLY A 1 115 ? 1.199 -2.645 -10.871 1.00 96.06 115 GLY A CA 1
ATOM 878 C C . GLY A 1 115 ? 1.862 -3.395 -12.028 1.00 96.06 115 GLY A C 1
ATOM 879 O O . GLY A 1 115 ? 2.899 -4.044 -11.856 1.00 96.06 115 GLY A O 1
ATOM 880 N N . PRO A 1 116 ? 1.278 -3.303 -13.234 1.00 96.69 116 PRO A N 1
ATOM 881 C CA . PRO A 1 116 ? 1.844 -3.903 -14.432 1.00 96.69 116 PRO A CA 1
ATOM 882 C C . PRO A 1 116 ? 3.277 -3.431 -14.701 1.00 96.69 116 PRO A C 1
ATOM 884 O O . PRO A 1 116 ? 3.630 -2.273 -14.477 1.00 96.69 116 PRO A O 1
ATOM 887 N N . ARG A 1 117 ? 4.099 -4.327 -15.251 1.00 96.62 117 ARG A N 1
ATOM 888 C CA . ARG A 1 117 ? 5.449 -3.981 -15.694 1.00 96.62 117 ARG A CA 1
ATOM 889 C C . ARG A 1 117 ? 5.407 -3.056 -16.912 1.00 96.62 117 ARG A C 1
ATOM 891 O O . ARG A 1 117 ? 4.814 -3.386 -17.939 1.00 96.62 117 ARG A O 1
ATOM 898 N N . TRP A 1 118 ? 6.152 -1.966 -16.812 1.00 97.38 118 TRP A N 1
ATOM 899 C CA . TRP A 1 118 ? 6.649 -1.165 -17.920 1.00 97.38 118 TRP A CA 1
ATOM 900 C C . TRP A 1 118 ? 8.051 -1.627 -18.295 1.00 97.38 118 TRP A C 1
ATOM 902 O O . TRP A 1 118 ? 8.860 -1.920 -17.418 1.00 97.38 118 TRP A O 1
ATOM 912 N N . SER A 1 119 ? 8.347 -1.694 -19.589 1.00 96.44 119 SER A N 1
ATOM 913 C CA . SER A 1 119 ? 9.655 -2.111 -20.101 1.00 96.44 119 SER A CA 1
ATOM 914 C C . SER A 1 119 ? 10.394 -0.926 -20.711 1.00 96.44 119 SER A C 1
ATOM 916 O O . SER A 1 119 ? 9.808 -0.146 -21.469 1.00 96.44 119 SER A O 1
ATOM 918 N N . ARG A 1 120 ? 11.688 -0.811 -20.401 1.00 93.56 120 ARG A N 1
ATOM 919 C CA . ARG A 1 120 ? 12.594 0.139 -21.051 1.00 93.56 120 ARG A CA 1
ATOM 920 C C . ARG A 1 120 ? 12.802 -0.262 -22.512 1.00 93.56 120 ARG A C 1
ATOM 922 O O . ARG A 1 120 ? 12.869 -1.449 -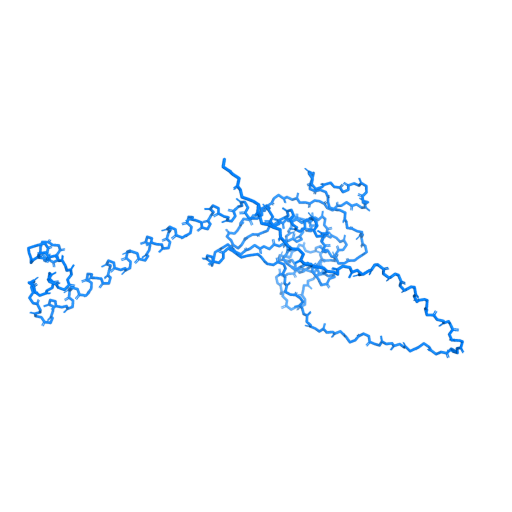22.825 1.00 93.56 120 ARG A O 1
ATOM 929 N N . VAL A 1 121 ? 12.894 0.728 -23.394 1.00 93.56 121 VAL A N 1
ATOM 930 C CA . VAL A 1 121 ? 13.266 0.555 -24.805 1.00 93.56 121 VAL A CA 1
ATOM 931 C C . VAL A 1 121 ? 14.357 1.547 -25.197 1.00 93.56 121 VAL A C 1
ATOM 933 O O . VAL A 1 121 ? 14.405 2.658 -24.667 1.00 93.56 121 VAL A O 1
ATOM 936 N N . ASP A 1 122 ? 15.207 1.155 -26.146 1.00 88.50 122 ASP A N 1
ATOM 937 C CA . ASP A 1 122 ? 16.437 1.882 -26.496 1.00 88.50 122 ASP A CA 1
ATOM 938 C C . ASP A 1 122 ? 16.217 3.075 -27.435 1.00 88.50 122 ASP A C 1
ATOM 940 O O . ASP A 1 122 ? 17.116 3.892 -27.626 1.00 88.50 122 ASP A O 1
ATOM 944 N N . THR A 1 123 ? 15.033 3.197 -28.049 1.00 90.44 123 THR A N 1
ATOM 945 C CA . THR A 1 123 ? 14.719 4.299 -28.971 1.00 90.44 123 THR A CA 1
ATOM 946 C C . THR A 1 123 ? 13.357 4.928 -28.698 1.00 90.44 123 THR A C 1
ATOM 948 O O . THR A 1 123 ? 12.372 4.248 -28.406 1.00 90.44 123 THR A O 1
ATOM 951 N N . SER A 1 124 ? 13.264 6.246 -28.893 1.00 91.06 124 SER A N 1
ATOM 952 C CA . SER A 1 124 ? 12.009 6.999 -28.757 1.00 91.06 124 SER A CA 1
ATOM 953 C C . SER A 1 124 ? 10.903 6.509 -29.698 1.00 91.06 124 SER A C 1
ATOM 955 O O . SER A 1 124 ? 9.729 6.596 -29.354 1.00 91.06 124 SER A O 1
ATOM 957 N N . ARG A 1 125 ? 11.258 5.929 -30.854 1.00 94.31 125 ARG A N 1
ATOM 958 C CA . ARG A 1 125 ? 10.306 5.343 -31.815 1.00 94.31 125 ARG A CA 1
ATOM 959 C C . ARG A 1 125 ? 9.625 4.069 -31.295 1.00 94.31 125 ARG A C 1
ATOM 961 O O . ARG A 1 125 ? 8.535 3.745 -31.756 1.00 94.31 125 ARG A O 1
ATOM 968 N N . GLN A 1 126 ? 10.251 3.343 -30.369 1.00 94.88 126 GLN A N 1
ATOM 969 C CA . GLN A 1 126 ? 9.664 2.155 -29.737 1.00 94.88 126 GLN A CA 1
ATOM 970 C C . GLN A 1 126 ? 8.759 2.507 -28.545 1.00 94.88 126 GLN A C 1
ATOM 972 O O . GLN A 1 126 ? 7.995 1.649 -28.099 1.00 94.88 126 GLN A O 1
ATOM 977 N N . ALA A 1 127 ? 8.834 3.737 -28.022 1.00 94.62 127 ALA A N 1
ATOM 978 C CA . ALA A 1 127 ? 8.025 4.167 -26.888 1.00 94.62 127 ALA A CA 1
ATOM 979 C C . ALA A 1 127 ? 6.531 4.163 -27.237 1.00 94.62 127 ALA A C 1
ATOM 981 O O . ALA A 1 127 ? 6.110 4.673 -28.274 1.00 94.62 127 ALA A O 1
ATOM 982 N N . ALA A 1 128 ? 5.721 3.596 -26.348 1.00 96.69 128 ALA A N 1
ATOM 983 C CA . ALA A 1 128 ? 4.278 3.501 -26.508 1.00 96.69 128 ALA A CA 1
ATOM 984 C C . ALA A 1 128 ? 3.621 3.295 -25.139 1.00 96.69 128 ALA A C 1
ATOM 986 O O . ALA A 1 128 ? 3.643 2.186 -24.600 1.00 96.69 128 ALA A O 1
ATOM 987 N N . LEU A 1 129 ? 2.988 4.347 -24.604 1.00 94.25 129 LEU A N 1
ATOM 988 C CA . LEU A 1 129 ? 2.301 4.300 -23.305 1.00 94.25 129 LEU A CA 1
ATOM 989 C C . LEU A 1 129 ? 1.234 3.191 -23.263 1.00 94.25 129 LEU A C 1
ATOM 991 O O . LEU A 1 129 ? 1.183 2.405 -22.324 1.00 94.25 129 LEU A O 1
ATOM 995 N N . SER A 1 130 ? 0.458 3.036 -24.342 1.00 95.25 130 SER A N 1
ATOM 996 C CA . SER A 1 130 ? -0.567 1.987 -24.480 1.00 95.25 130 SER A CA 1
ATOM 997 C C . SER A 1 130 ? -0.022 0.552 -24.469 1.00 95.25 130 SER A C 1
ATOM 999 O O . SER A 1 130 ? -0.786 -0.388 -24.258 1.00 95.25 130 SER A O 1
ATOM 1001 N N . LYS A 1 131 ? 1.287 0.369 -24.682 1.00 97.25 131 LYS A N 1
ATOM 1002 C CA . LYS A 1 131 ? 1.989 -0.924 -24.624 1.00 97.25 131 LYS A CA 1
ATOM 1003 C C . LYS A 1 131 ? 2.938 -1.033 -23.425 1.00 97.25 131 LYS A C 1
ATOM 1005 O O . LYS A 1 131 ? 3.656 -2.023 -23.325 1.00 97.25 131 LYS A O 1
ATOM 1010 N N . ARG A 1 132 ? 2.954 -0.029 -22.540 1.00 97.88 132 ARG A N 1
ATOM 1011 C CA . ARG A 1 132 ? 3.890 0.104 -21.412 1.00 97.88 132 ARG A CA 1
ATOM 1012 C C . ARG A 1 132 ? 5.367 0.054 -21.823 1.00 97.88 132 ARG A C 1
ATOM 1014 O O . ARG A 1 132 ? 6.204 -0.521 -21.130 1.00 97.88 132 ARG A O 1
ATOM 1021 N N . LEU A 1 133 ? 5.684 0.648 -22.974 1.00 97.38 133 LEU A N 1
ATOM 1022 C CA . LEU A 1 133 ? 7.051 0.775 -23.481 1.00 97.38 133 LEU A CA 1
ATOM 1023 C C . LEU A 1 133 ? 7.552 2.197 -23.225 1.00 97.38 133 LEU A C 1
ATOM 1025 O O . LEU A 1 133 ? 7.031 3.154 -23.804 1.00 97.38 133 LEU A O 1
ATOM 1029 N N . ALA A 1 134 ? 8.551 2.326 -22.358 1.00 94.38 134 ALA A N 1
ATOM 1030 C CA . ALA A 1 134 ? 9.114 3.593 -21.911 1.00 94.38 134 ALA A CA 1
ATOM 1031 C C . ALA A 1 134 ? 10.517 3.786 -22.500 1.00 94.38 134 ALA A C 1
ATOM 1033 O O . ALA A 1 134 ? 11.427 3.006 -22.224 1.00 94.38 134 ALA A O 1
ATOM 1034 N N . TYR A 1 135 ? 10.706 4.824 -23.317 1.00 91.19 135 TYR A N 1
ATOM 1035 C CA . TYR A 1 135 ? 12.043 5.191 -23.782 1.00 91.19 135 TYR A CA 1
ATOM 1036 C C . TYR A 1 135 ? 12.793 5.938 -22.684 1.00 91.19 135 TYR A C 1
ATOM 1038 O O . TYR A 1 135 ? 12.321 6.964 -22.192 1.00 91.19 135 TYR A O 1
ATOM 1046 N N . LEU A 1 136 ? 13.981 5.438 -22.360 1.00 85.38 136 LEU A N 1
ATOM 1047 C CA . LEU A 1 136 ? 14.966 6.125 -21.541 1.00 85.38 136 LEU A CA 1
ATOM 1048 C C . LEU A 1 136 ? 16.353 5.751 -22.083 1.00 85.38 136 LEU A C 1
ATOM 1050 O O . LEU A 1 136 ? 16.703 4.567 -22.006 1.00 85.38 136 LEU A O 1
ATOM 1054 N N . PRO A 1 137 ? 17.143 6.700 -22.623 1.00 73.56 137 PRO A N 1
ATOM 1055 C CA . PRO A 1 137 ? 18.479 6.396 -23.128 1.00 73.56 137 PRO A CA 1
ATOM 1056 C C . PRO A 1 137 ? 19.341 5.740 -22.042 1.00 73.56 137 PRO A C 1
ATOM 1058 O O . PRO A 1 137 ? 19.191 6.027 -20.856 1.00 73.56 137 PRO A O 1
ATOM 1061 N N . SER A 1 138 ? 20.261 4.862 -22.439 1.00 68.50 138 SER A N 1
ATOM 1062 C CA . SER A 1 138 ? 21.136 4.109 -21.521 1.00 68.50 138 SER A CA 1
ATOM 1063 C C . SER A 1 138 ? 22.136 4.984 -20.748 1.00 68.50 138 SER A C 1
ATOM 1065 O O . SER A 1 138 ? 22.837 4.491 -19.876 1.00 68.50 138 SER A O 1
ATOM 1067 N N . LEU A 1 139 ? 22.208 6.282 -21.060 1.00 65.94 139 LEU A N 1
ATOM 1068 C CA . LEU A 1 139 ? 23.063 7.270 -20.405 1.00 65.94 139 LEU A CA 1
ATOM 1069 C C . LEU A 1 139 ? 22.196 8.246 -19.600 1.00 65.94 139 LEU A C 1
ATOM 1071 O O . LEU A 1 139 ? 21.622 9.178 -20.165 1.00 65.94 139 LEU A O 1
ATOM 1075 N N . GLY A 1 140 ? 22.108 8.039 -18.287 1.00 67.00 140 GLY A N 1
ATOM 1076 C CA . GLY A 1 140 ? 21.367 8.911 -17.376 1.00 67.00 140 GLY A CA 1
ATOM 1077 C C . GLY A 1 140 ? 20.787 8.163 -16.179 1.00 67.00 140 GLY A C 1
ATOM 1078 O O . GLY A 1 140 ? 20.985 6.959 -16.034 1.00 67.00 140 GLY A O 1
ATOM 1079 N N . PHE A 1 141 ? 20.064 8.898 -15.335 1.00 75.31 141 PHE A N 1
ATOM 1080 C CA . PHE A 1 141 ? 19.344 8.329 -14.198 1.00 75.31 141 PHE A CA 1
ATOM 1081 C C . PHE A 1 141 ? 18.172 7.455 -14.656 1.00 75.31 141 PHE A C 1
ATOM 1083 O O . PHE A 1 141 ? 17.523 7.777 -15.651 1.00 75.31 141 PHE A O 1
ATOM 1090 N N . ALA A 1 142 ? 17.836 6.417 -13.890 1.00 79.50 142 ALA A N 1
ATOM 1091 C CA . ALA A 1 142 ? 16.737 5.480 -14.138 1.00 79.50 142 ALA A CA 1
ATOM 1092 C C . ALA A 1 142 ? 15.331 6.070 -13.879 1.00 79.50 142 ALA A C 1
ATOM 1094 O O . ALA A 1 142 ? 14.404 5.355 -13.494 1.00 79.50 142 ALA A O 1
ATOM 1095 N N . VAL A 1 143 ? 15.156 7.373 -14.108 1.00 83.62 143 VAL A N 1
ATOM 1096 C CA . VAL A 1 143 ? 13.883 8.090 -13.981 1.00 83.62 143 VAL A CA 1
ATOM 1097 C C . VAL A 1 143 ? 13.171 8.054 -15.335 1.00 83.62 143 VAL A C 1
ATOM 1099 O O . VAL A 1 143 ? 13.721 8.572 -16.308 1.00 83.62 143 VAL A O 1
ATOM 1102 N N . PRO A 1 144 ? 11.970 7.464 -15.446 1.00 87.75 144 PRO A N 1
ATOM 1103 C CA . PRO A 1 144 ? 11.238 7.453 -16.704 1.00 87.75 144 PRO A CA 1
ATOM 1104 C C . PRO A 1 144 ? 10.668 8.848 -17.017 1.00 87.75 144 PRO A C 1
ATOM 1106 O O . PRO A 1 144 ? 10.680 9.753 -16.185 1.00 87.75 144 PRO A O 1
ATOM 1109 N N . SER A 1 145 ? 10.163 9.046 -18.235 1.00 88.88 145 SER A N 1
ATOM 1110 C CA . SER A 1 145 ? 9.555 10.326 -18.620 1.00 88.88 145 SER A CA 1
ATOM 1111 C C . SER A 1 145 ? 8.269 10.622 -17.836 1.00 88.88 145 SER A C 1
ATOM 1113 O O . SER A 1 145 ? 7.559 9.705 -17.429 1.00 88.88 145 SER A O 1
ATOM 1115 N N . VAL A 1 146 ? 7.919 11.908 -17.702 1.00 88.75 146 VAL A N 1
ATOM 1116 C CA . VAL A 1 146 ? 6.715 12.365 -16.972 1.00 88.75 146 VAL A CA 1
ATOM 1117 C C . VAL A 1 146 ? 5.444 11.633 -17.424 1.00 88.75 146 VAL A C 1
ATOM 1119 O O . VAL A 1 146 ? 4.700 11.144 -16.590 1.00 88.75 146 VAL A O 1
ATOM 1122 N N . GLY A 1 147 ? 5.229 11.435 -18.730 1.00 91.25 147 GLY A N 1
ATOM 1123 C CA . GLY A 1 147 ? 4.048 10.705 -19.225 1.00 91.25 147 GLY A CA 1
ATOM 1124 C C . GLY A 1 147 ? 4.016 9.202 -18.887 1.00 91.25 147 GLY A C 1
ATOM 1125 O O . GLY A 1 147 ? 2.969 8.569 -18.997 1.00 91.25 147 GLY A O 1
ATOM 1126 N N . VAL A 1 148 ? 5.148 8.612 -18.487 1.00 93.50 148 VAL A N 1
ATOM 1127 C CA . VAL A 1 148 ? 5.220 7.253 -17.922 1.00 93.50 148 VAL A CA 1
ATOM 1128 C C . VAL A 1 148 ? 4.959 7.298 -16.416 1.00 93.50 148 VAL A C 1
ATOM 1130 O O . VAL A 1 148 ? 4.212 6.463 -15.918 1.00 93.50 148 VAL A O 1
ATOM 1133 N N . GLU A 1 149 ? 5.507 8.286 -15.702 1.00 92.38 149 GLU A N 1
ATOM 1134 C CA . GLU A 1 149 ? 5.214 8.540 -14.283 1.00 92.38 149 GLU A CA 1
ATOM 1135 C C . GLU A 1 149 ? 3.713 8.792 -14.050 1.00 92.38 149 GLU A C 1
ATOM 1137 O O . GLU A 1 149 ? 3.109 8.136 -13.207 1.00 92.38 149 GLU A O 1
ATOM 1142 N N . GLU A 1 150 ? 3.078 9.648 -14.854 1.00 94.31 150 GLU A N 1
ATOM 1143 C CA . GLU A 1 150 ? 1.631 9.901 -14.838 1.00 94.31 150 GLU A CA 1
ATOM 1144 C C . GLU A 1 150 ? 0.821 8.628 -15.116 1.00 94.31 150 GLU A C 1
ATOM 1146 O O . GLU A 1 150 ? -0.179 8.361 -14.451 1.00 94.31 150 GLU A O 1
ATOM 1151 N N . ALA A 1 151 ? 1.253 7.806 -16.077 1.00 96.44 151 ALA A N 1
ATOM 1152 C CA . ALA A 1 151 ? 0.568 6.558 -16.393 1.00 96.44 151 ALA A CA 1
ATOM 1153 C C . ALA A 1 151 ? 0.694 5.524 -15.258 1.00 96.44 151 ALA A C 1
ATOM 1155 O O . ALA A 1 151 ? -0.278 4.830 -14.964 1.00 96.44 151 ALA A O 1
ATOM 1156 N N . LEU A 1 152 ? 1.850 5.460 -14.590 1.00 96.06 152 LEU A N 1
ATOM 1157 C CA . LEU A 1 152 ? 2.084 4.644 -13.395 1.00 96.06 152 LEU A CA 1
ATOM 1158 C C . LEU A 1 152 ? 1.261 5.143 -12.195 1.00 96.06 152 LEU A C 1
ATOM 1160 O 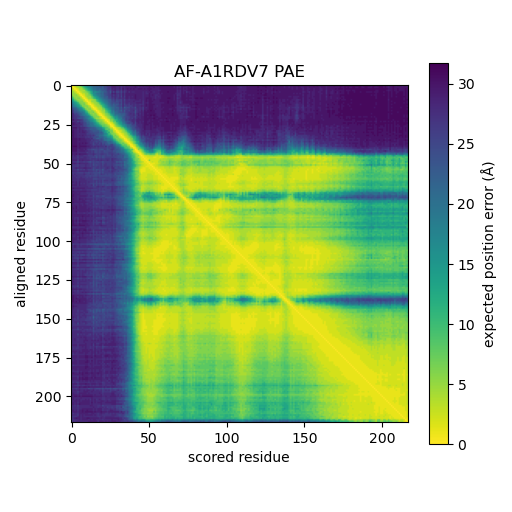O . LEU A 1 152 ? 0.650 4.332 -11.499 1.00 96.06 152 LEU A O 1
ATOM 1164 N N . HIS A 1 153 ? 1.174 6.460 -12.000 1.00 95.50 153 HIS A N 1
ATOM 1165 C CA . HIS A 1 153 ? 0.334 7.086 -10.978 1.00 95.50 153 HIS A CA 1
ATOM 1166 C C . HIS A 1 153 ? -1.148 6.740 -11.191 1.00 95.50 153 HIS A C 1
ATOM 1168 O O . HIS A 1 153 ? -1.806 6.276 -10.265 1.00 95.50 153 HIS A O 1
ATOM 1174 N N . LEU A 1 154 ? -1.650 6.835 -12.429 1.00 96.75 154 LEU A N 1
ATOM 1175 C CA . LEU A 1 154 ? -3.012 6.423 -12.799 1.00 96.75 154 LEU A CA 1
ATOM 1176 C C . LEU A 1 154 ? -3.258 4.909 -12.670 1.00 96.75 154 LEU A C 1
ATOM 1178 O O . LEU A 1 154 ? -4.409 4.481 -12.579 1.00 96.75 154 LEU A O 1
ATOM 1182 N N . GLU A 1 155 ? -2.222 4.070 -12.734 1.00 97.50 155 GLU A N 1
ATOM 1183 C CA . GLU A 1 155 ? -2.333 2.633 -12.451 1.00 97.50 155 GLU A CA 1
ATOM 1184 C C . GLU A 1 155 ? -2.415 2.363 -10.946 1.00 97.50 155 GLU A C 1
ATOM 1186 O O . GLU A 1 155 ? -3.233 1.541 -10.531 1.00 97.50 155 GLU A O 1
ATOM 1191 N N . TRP A 1 156 ? -1.631 3.081 -10.137 1.00 97.38 156 TRP A N 1
ATOM 1192 C CA . TRP A 1 156 ? -1.727 3.047 -8.677 1.00 97.38 156 TRP A CA 1
ATOM 1193 C C . TRP A 1 156 ? -3.070 3.581 -8.170 1.00 97.38 156 TRP A C 1
ATOM 1195 O O . TRP A 1 156 ? -3.719 2.902 -7.382 1.00 97.38 156 TRP A O 1
ATOM 1205 N N . GLU A 1 157 ? -3.537 4.732 -8.657 1.00 97.25 157 GLU A N 1
ATOM 1206 C CA . GLU A 1 157 ? -4.778 5.377 -8.202 1.00 97.25 157 GLU A CA 1
ATOM 1207 C C . GLU A 1 157 ? -5.992 4.450 -8.387 1.00 97.25 157 GLU A C 1
ATOM 1209 O O . GLU A 1 157 ? -6.803 4.278 -7.477 1.00 97.25 157 GLU A O 1
ATOM 1214 N N . LYS A 1 158 ? -6.068 3.749 -9.528 1.00 97.50 158 LYS A N 1
ATOM 1215 C CA . LYS A 1 158 ? -7.114 2.745 -9.811 1.00 97.50 158 LYS A CA 1
ATOM 1216 C C . LYS A 1 158 ? -7.113 1.564 -8.842 1.00 97.50 158 LYS A C 1
ATOM 1218 O O . LYS A 1 158 ? -8.159 0.949 -8.649 1.00 97.50 158 LYS A O 1
ATOM 1223 N N . HIS A 1 159 ? -5.960 1.221 -8.275 1.00 96.31 159 HIS A N 1
ATOM 1224 C CA . HIS A 1 159 ? -5.851 0.210 -7.229 1.00 96.31 159 HIS A CA 1
ATOM 1225 C C . HIS A 1 159 ? -6.180 0.799 -5.848 1.00 96.31 159 HIS A C 1
ATOM 1227 O O . HIS A 1 159 ? -6.980 0.225 -5.109 1.00 96.31 159 HIS A O 1
ATOM 1233 N N . ALA A 1 160 ? -5.577 1.940 -5.515 1.00 96.75 160 ALA A N 1
ATOM 1234 C CA . ALA A 1 160 ? -5.598 2.523 -4.184 1.00 96.75 160 ALA A CA 1
ATOM 1235 C C . ALA A 1 160 ? -6.964 3.122 -3.819 1.00 96.75 160 ALA A C 1
ATOM 1237 O O . ALA A 1 160 ? -7.403 2.967 -2.685 1.00 96.75 160 ALA A O 1
ATOM 1238 N N . PHE A 1 161 ? -7.684 3.730 -4.769 1.00 95.81 161 PHE A N 1
ATOM 1239 C CA . PHE A 1 161 ? -8.982 4.365 -4.515 1.00 95.81 161 PHE A CA 1
ATOM 1240 C C . PHE A 1 161 ? -10.049 3.411 -3.928 1.00 95.81 161 PHE A C 1
ATOM 1242 O O . PHE A 1 161 ? -10.568 3.702 -2.847 1.00 95.81 161 PHE A O 1
ATOM 1249 N N . PRO A 1 162 ? -10.382 2.255 -4.549 1.00 95.38 162 PRO A N 1
ATOM 1250 C CA . PRO A 1 162 ? -11.337 1.318 -3.953 1.00 95.38 162 PRO A CA 1
ATOM 1251 C C . PRO A 1 162 ? -10.801 0.659 -2.674 1.00 95.38 162 PRO A C 1
ATOM 1253 O O . PRO A 1 162 ? -11.588 0.332 -1.789 1.00 95.38 162 PRO A O 1
ATOM 1256 N N . ALA A 1 163 ? -9.483 0.471 -2.553 1.00 93.12 163 ALA A N 1
ATOM 1257 C CA . ALA A 1 163 ? -8.880 -0.135 -1.371 1.00 93.12 163 ALA A CA 1
ATOM 1258 C C . ALA A 1 163 ? -8.947 0.800 -0.148 1.00 93.12 163 ALA A C 1
ATOM 1260 O O . ALA A 1 163 ? -9.345 0.358 0.928 1.00 93.12 163 ALA A O 1
ATOM 1261 N N . ALA A 1 164 ? -8.678 2.097 -0.330 1.00 94.12 164 ALA A N 1
ATOM 1262 C CA . ALA A 1 164 ? -8.796 3.125 0.703 1.00 94.12 164 ALA A CA 1
ATOM 1263 C C . ALA A 1 164 ? -10.241 3.285 1.212 1.00 94.12 164 ALA A C 1
ATOM 1265 O O . ALA A 1 164 ? -10.459 3.414 2.414 1.00 94.12 164 ALA A O 1
ATOM 1266 N N . ALA A 1 165 ? -11.245 3.181 0.334 1.00 94.44 165 ALA A N 1
ATOM 1267 C CA . ALA A 1 165 ? -12.649 3.189 0.754 1.00 94.44 165 ALA A CA 1
ATOM 1268 C C . ALA A 1 165 ? -13.000 1.999 1.677 1.00 94.44 165 ALA A C 1
ATOM 1270 O O . ALA A 1 165 ? -13.755 2.148 2.638 1.00 94.44 165 ALA A O 1
ATOM 1271 N N . ILE A 1 166 ? -12.425 0.814 1.433 1.00 94.62 166 ILE A N 1
ATOM 1272 C CA . ILE A 1 166 ? -12.572 -0.345 2.330 1.00 94.62 166 ILE A CA 1
ATOM 1273 C C . ILE A 1 166 ? -11.775 -0.145 3.633 1.00 94.62 166 ILE A C 1
ATOM 1275 O O . ILE A 1 166 ? -12.276 -0.487 4.707 1.00 94.62 166 ILE A O 1
ATOM 1279 N N . SER A 1 167 ? -10.574 0.444 3.571 1.00 91.50 167 SER A N 1
ATOM 1280 C CA . SER A 1 167 ? -9.794 0.846 4.753 1.00 91.50 167 SER A CA 1
ATOM 1281 C C . SER A 1 167 ? -10.592 1.766 5.684 1.00 91.50 167 SER A C 1
ATOM 1283 O O . SER A 1 167 ? -10.643 1.520 6.889 1.00 91.50 167 SER A O 1
ATOM 1285 N N . GLU A 1 168 ? -11.256 2.786 5.132 1.00 92.81 168 GLU A N 1
ATOM 1286 C CA . GLU A 1 168 ? -12.080 3.742 5.881 1.00 92.81 168 GLU A CA 1
ATOM 1287 C C . GLU A 1 168 ? -13.261 3.050 6.580 1.00 92.81 168 GLU A C 1
ATOM 1289 O O . GLU A 1 168 ? -13.481 3.258 7.775 1.00 92.81 168 GLU A O 1
ATOM 1294 N N . LEU A 1 169 ? -13.971 2.156 5.882 1.00 95.75 169 LEU A N 1
ATOM 1295 C CA . LEU A 1 169 ? -15.060 1.370 6.476 1.00 95.75 169 LEU A CA 1
ATOM 1296 C C . LEU A 1 169 ? -14.569 0.481 7.628 1.00 95.75 169 LEU A C 1
ATOM 1298 O O . LEU A 1 169 ? -15.201 0.442 8.686 1.00 95.75 169 LEU A O 1
ATOM 1302 N N . ASN A 1 170 ? -13.424 -0.186 7.467 1.00 94.88 170 ASN A N 1
ATOM 1303 C CA . ASN A 1 170 ? -12.821 -1.000 8.526 1.00 94.88 170 ASN A CA 1
ATOM 1304 C C . ASN A 1 170 ? -12.399 -0.148 9.737 1.00 94.88 170 ASN A C 1
ATOM 1306 O O . ASN A 1 170 ? -12.611 -0.551 10.884 1.00 94.88 170 ASN A O 1
ATOM 1310 N N . ALA A 1 171 ? -11.849 1.047 9.502 1.00 93.50 171 ALA A N 1
ATOM 1311 C CA . ALA A 1 171 ? -11.516 1.997 10.560 1.00 93.50 171 ALA A CA 1
ATOM 1312 C C . ALA A 1 171 ? -12.772 2.483 11.307 1.00 93.50 171 ALA A C 1
ATOM 1314 O O . ALA A 1 171 ? -12.761 2.552 12.537 1.00 93.50 171 ALA A O 1
ATOM 1315 N N . ALA A 1 172 ? -13.870 2.747 1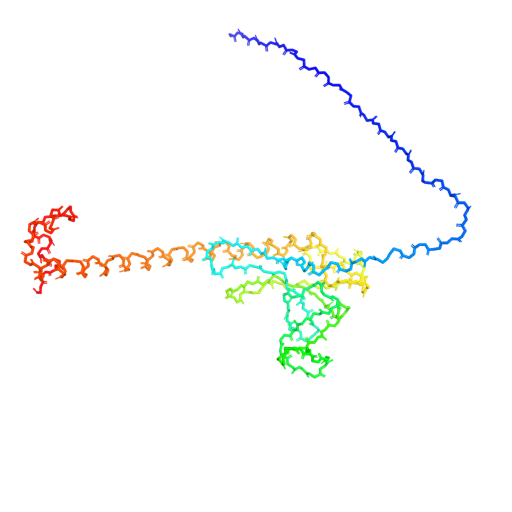0.592 1.00 96.69 172 ALA A N 1
ATOM 1316 C CA . ALA A 1 172 ? -15.148 3.141 11.181 1.00 96.69 172 AL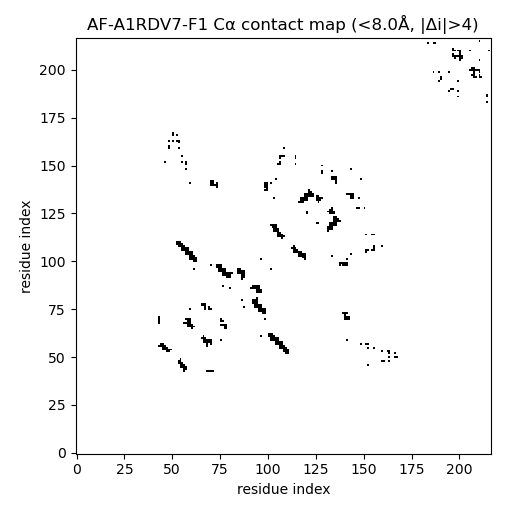A A CA 1
ATOM 1317 C C . ALA A 1 172 ? -15.775 2.024 12.037 1.00 96.69 172 ALA A C 1
ATOM 1319 O O . ALA A 1 172 ? -16.238 2.299 13.146 1.00 96.69 172 ALA A O 1
ATOM 1320 N N . VAL A 1 173 ? -15.740 0.764 11.576 1.00 97.88 173 VAL A N 1
ATOM 1321 C CA . VAL A 1 173 ? -16.190 -0.401 12.365 1.00 97.88 173 VAL A CA 1
ATOM 1322 C C . VAL A 1 173 ? -15.381 -0.522 13.655 1.00 97.88 173 VAL A C 1
ATOM 1324 O O . VAL A 1 173 ? -15.961 -0.548 14.740 1.00 97.88 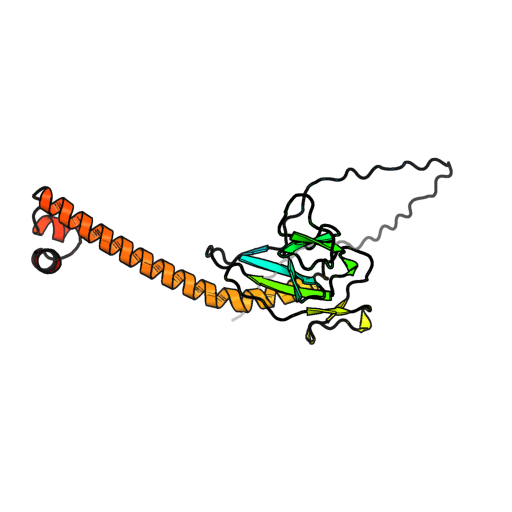173 VAL A O 1
ATOM 1327 N N . LYS A 1 174 ? -14.047 -0.493 13.560 1.00 97.25 174 LYS A N 1
ATOM 1328 C CA . LYS A 1 174 ? -13.163 -0.558 14.730 1.00 97.25 174 LYS A CA 1
ATOM 1329 C C . LYS A 1 174 ? -13.422 0.588 15.716 1.00 97.25 174 LYS A C 1
ATOM 1331 O O . LYS A 1 174 ? -13.515 0.359 16.920 1.00 97.25 174 LYS A O 1
ATOM 1336 N N . ALA A 1 175 ? -13.597 1.815 15.224 1.00 97.38 175 ALA A N 1
ATOM 1337 C CA . ALA A 1 175 ? -13.927 2.965 16.064 1.00 97.38 175 ALA A CA 1
ATOM 1338 C C . ALA A 1 175 ? -15.285 2.802 16.777 1.00 97.38 175 ALA A C 1
ATOM 1340 O O . ALA A 1 175 ? -15.422 3.204 17.936 1.00 97.38 175 ALA A O 1
ATOM 1341 N N . ALA A 1 176 ? -16.276 2.181 16.127 1.00 98.00 176 ALA A N 1
ATOM 1342 C CA . ALA A 1 176 ? -17.570 1.872 16.733 1.00 98.00 176 ALA A CA 1
ATOM 1343 C C . ALA A 1 176 ? -17.465 0.786 17.821 1.00 98.00 176 ALA A C 1
ATOM 1345 O O . ALA A 1 176 ? -18.045 0.948 18.896 1.00 98.00 176 ALA A O 1
ATOM 1346 N N . GLU A 1 177 ? -16.687 -0.276 17.596 1.00 98.06 177 GLU A N 1
ATOM 1347 C CA . GLU A 1 177 ? -16.403 -1.321 18.595 1.00 98.06 177 GLU A CA 1
ATOM 1348 C C . GLU A 1 177 ? -15.655 -0.762 19.816 1.00 98.06 177 GLU A C 1
ATOM 1350 O O . GLU A 1 177 ? -16.006 -1.050 20.966 1.00 98.06 177 GLU A O 1
ATOM 1355 N N . GLU A 1 178 ? -14.658 0.097 19.591 1.00 98.25 178 GLU A N 1
ATOM 1356 C CA . GLU A 1 178 ? -13.931 0.795 20.653 1.00 98.25 178 GLU A CA 1
ATOM 1357 C C . GLU A 1 178 ? -14.845 1.751 21.434 1.00 98.25 178 GLU A C 1
ATOM 1359 O O . GLU A 1 178 ? -14.763 1.813 22.666 1.00 98.25 178 GLU A O 1
ATOM 1364 N N . ALA A 1 179 ? -15.745 2.469 20.755 1.00 97.69 179 ALA A N 1
ATOM 1365 C CA . ALA A 1 179 ? -16.732 3.344 21.385 1.00 97.69 179 ALA A CA 1
ATOM 1366 C C . ALA A 1 179 ? -17.759 2.558 22.218 1.00 97.69 179 ALA A C 1
ATOM 1368 O O . ALA A 1 179 ? -18.019 2.937 23.363 1.00 97.69 179 ALA A O 1
ATOM 1369 N N . ALA A 1 180 ? -18.281 1.439 21.705 1.00 96.44 180 ALA A N 1
ATOM 1370 C CA . ALA A 1 180 ? -19.164 0.535 22.443 1.00 96.44 180 ALA A CA 1
ATOM 1371 C C . ALA A 1 180 ? -18.462 -0.029 23.690 1.00 96.44 180 ALA A C 1
ATOM 1373 O O . ALA A 1 180 ? -18.951 0.122 24.808 1.00 96.44 180 ALA A O 1
ATOM 1374 N N . SER A 1 181 ? -17.238 -0.533 23.530 1.00 97.44 181 SER A N 1
ATOM 1375 C CA . SER A 1 181 ? -16.427 -1.049 24.638 1.00 97.44 181 SER A CA 1
ATOM 1376 C C . SER A 1 181 ? -16.110 0.023 25.693 1.00 97.44 181 SER A C 1
ATOM 1378 O O . SER A 1 181 ? -16.017 -0.269 26.889 1.00 97.44 181 SER A O 1
ATOM 1380 N N . ARG A 1 182 ? -15.917 1.284 25.279 1.00 97.69 182 ARG A N 1
ATOM 1381 C CA . ARG A 1 182 ? -15.753 2.431 26.190 1.00 97.69 182 ARG A CA 1
ATOM 1382 C C . ARG A 1 182 ? -17.046 2.755 26.932 1.00 97.69 182 ARG A C 1
ATOM 1384 O O . ARG A 1 182 ? -16.974 3.052 28.124 1.00 97.69 182 ARG A O 1
ATOM 1391 N N . LEU A 1 183 ? -18.193 2.686 26.259 1.00 96.88 183 LEU A N 1
ATOM 1392 C CA . LEU A 1 183 ? -19.509 2.879 26.862 1.00 96.88 183 LEU A CA 1
ATOM 1393 C C . LEU A 1 183 ? -19.780 1.819 27.938 1.00 96.88 183 LEU A C 1
ATOM 1395 O O . LEU A 1 183 ? -20.106 2.186 29.065 1.00 96.88 183 LEU A O 1
ATOM 1399 N N . ASP A 1 184 ? -19.543 0.541 27.645 1.00 97.00 184 ASP A N 1
ATOM 1400 C CA . ASP A 1 184 ? -19.750 -0.562 28.593 1.00 97.00 184 ASP A CA 1
ATOM 1401 C C . ASP A 1 184 ? -18.881 -0.398 29.852 1.00 97.00 184 ASP A C 1
ATOM 1403 O O . ASP A 1 184 ? -19.374 -0.475 30.982 1.00 97.00 184 ASP A O 1
ATOM 1407 N N . ARG A 1 185 ? -17.592 -0.061 29.678 1.00 97.62 185 ARG A N 1
ATOM 1408 C CA . ARG A 1 185 ? -16.693 0.276 30.800 1.00 97.62 185 ARG A CA 1
ATOM 1409 C C . ARG A 1 185 ? -17.168 1.506 31.576 1.00 97.62 185 ARG A C 1
ATOM 1411 O O . ARG A 1 185 ? -17.057 1.527 32.802 1.00 97.62 185 ARG A O 1
ATOM 1418 N N . GLY A 1 186 ? -17.699 2.516 30.888 1.00 97.50 186 GLY A N 1
ATOM 1419 C CA . GLY A 1 186 ? -18.277 3.717 31.493 1.00 97.50 186 GLY A CA 1
ATOM 1420 C C . GLY A 1 186 ? -19.482 3.396 32.378 1.00 97.50 186 GLY A C 1
ATOM 1421 O O . GLY A 1 186 ? -19.503 3.791 33.544 1.00 97.50 186 GLY A O 1
ATOM 1422 N N . VAL A 1 187 ? -20.432 2.607 31.867 1.00 97.88 187 VAL A N 1
ATOM 1423 C CA . VAL A 1 187 ? -21.615 2.143 32.609 1.00 97.88 187 VAL A CA 1
ATOM 1424 C C . VAL A 1 187 ? -21.202 1.300 33.816 1.00 97.88 187 VAL A C 1
ATOM 1426 O O . VAL A 1 187 ? -21.632 1.591 34.932 1.00 97.88 187 VAL A O 1
ATOM 1429 N N . ALA A 1 188 ? -20.305 0.326 33.646 1.00 96.81 188 ALA A N 1
ATOM 1430 C CA . ALA A 1 188 ? -19.796 -0.486 34.754 1.00 96.81 188 ALA A CA 1
ATOM 1431 C C . ALA A 1 188 ? -19.087 0.362 35.830 1.00 96.81 188 ALA A C 1
ATOM 1433 O O . ALA A 1 188 ? -19.224 0.106 37.029 1.00 96.81 188 ALA A O 1
ATOM 1434 N N . SER A 1 189 ? -18.354 1.408 35.435 1.00 97.81 189 SER A N 1
ATOM 1435 C CA . SER A 1 189 ? -17.735 2.343 36.379 1.00 97.81 189 SER A CA 1
ATOM 1436 C C . SER A 1 189 ? -18.776 3.179 37.132 1.00 97.81 189 SER A C 1
ATOM 1438 O O . SER A 1 189 ? -18.729 3.250 38.359 1.00 97.81 189 SER A O 1
ATOM 1440 N N . ALA A 1 190 ? -19.769 3.730 36.427 1.00 97.19 190 ALA A N 1
ATOM 1441 C CA . ALA A 1 190 ? -20.871 4.480 37.028 1.00 97.19 190 ALA A CA 1
ATOM 1442 C C . ALA A 1 190 ? -21.681 3.620 38.017 1.00 97.19 190 ALA A C 1
ATOM 1444 O O . ALA A 1 190 ? -22.000 4.072 39.116 1.00 97.19 190 ALA A O 1
ATOM 1445 N N . ARG A 1 191 ? -21.947 2.349 37.685 1.00 97.56 191 ARG A N 1
ATOM 1446 C CA . ARG A 1 191 ? -22.621 1.402 38.587 1.00 97.56 191 ARG A CA 1
ATOM 1447 C C . ARG A 1 191 ? -21.805 1.095 39.842 1.00 97.56 191 ARG A C 1
ATOM 1449 O O . ARG A 1 191 ? -22.382 1.102 40.926 1.00 97.56 191 ARG A O 1
ATOM 1456 N N . ARG A 1 192 ? -20.480 0.913 39.737 1.00 97.06 192 ARG A N 1
ATOM 1457 C CA . ARG A 1 192 ? -19.590 0.769 40.912 1.00 97.06 192 ARG A CA 1
ATOM 1458 C C . ARG A 1 192 ? -19.552 2.024 41.789 1.00 97.06 192 ARG A C 1
ATOM 1460 O O . ARG A 1 192 ? -19.414 1.900 42.999 1.00 97.06 192 ARG A O 1
ATOM 1467 N N . ALA A 1 193 ? -19.726 3.208 41.202 1.00 97.81 193 ALA A N 1
ATOM 1468 C CA . ALA A 1 193 ? -19.868 4.474 41.924 1.00 97.81 193 ALA A CA 1
ATOM 1469 C C . ALA A 1 193 ? -21.288 4.721 42.490 1.00 97.81 193 ALA A C 1
ATOM 1471 O O . ALA A 1 193 ? -21.567 5.806 42.993 1.00 97.81 193 ALA A O 1
ATOM 1472 N N . GLY A 1 194 ? -22.205 3.749 42.397 1.00 97.88 194 GLY A N 1
ATOM 1473 C CA . GLY A 1 194 ? -23.569 3.852 42.929 1.00 97.88 194 GLY A CA 1
ATOM 1474 C C . GLY A 1 194 ? -24.556 4.650 42.066 1.00 97.88 194 GLY A C 1
ATOM 1475 O O . GLY A 1 194 ? -25.711 4.810 42.460 1.00 97.88 194 GLY A O 1
ATOM 1476 N N . VAL A 1 195 ? -24.158 5.117 40.876 1.00 98.12 195 VAL A N 1
ATOM 1477 C CA . VAL A 1 195 ? -25.022 5.908 39.981 1.00 98.12 195 VAL A CA 1
ATOM 1478 C C . VAL A 1 195 ? -26.239 5.081 39.558 1.00 98.12 195 VAL A C 1
ATOM 1480 O O . VAL A 1 195 ? -26.107 3.944 39.093 1.00 98.12 195 VAL A O 1
ATOM 1483 N N . SER A 1 196 ? -27.443 5.634 39.724 1.00 97.50 196 SER A N 1
ATOM 1484 C CA . SER A 1 196 ? -28.695 4.916 39.458 1.00 97.50 196 SER A CA 1
ATOM 1485 C C . SER A 1 196 ? -28.907 4.635 37.965 1.00 97.50 196 SER A C 1
ATOM 1487 O O . SER A 1 196 ? -28.501 5.412 37.101 1.00 97.50 196 SER A O 1
ATOM 1489 N N . TRP A 1 197 ? -29.624 3.551 37.648 1.00 97.19 197 TRP A N 1
ATOM 1490 C CA . TRP A 1 197 ? -30.002 3.222 36.267 1.00 97.19 197 TRP A CA 1
ATOM 1491 C C . TRP A 1 197 ? -30.830 4.316 35.578 1.00 97.19 197 TRP A C 1
ATOM 1493 O O . TRP A 1 197 ? -30.782 4.438 34.359 1.00 97.19 197 TRP A O 1
ATOM 1503 N N . ALA A 1 198 ? -31.571 5.126 36.342 1.00 97.69 198 A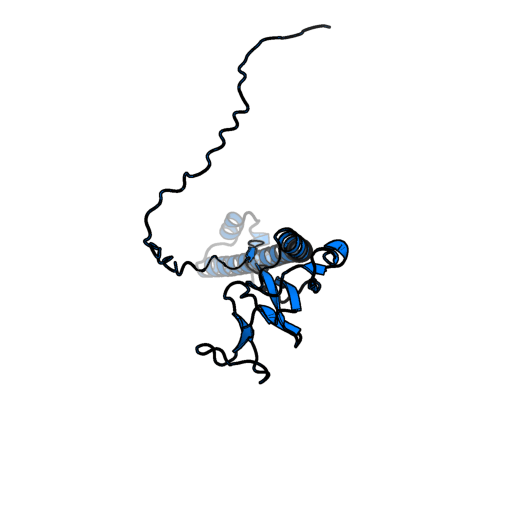LA A N 1
ATOM 1504 C CA . ALA A 1 198 ? -32.325 6.251 35.795 1.00 97.69 198 ALA A CA 1
ATOM 1505 C C . ALA A 1 198 ? -31.394 7.387 35.346 1.00 97.69 198 ALA A C 1
ATOM 1507 O O . ALA A 1 198 ? -31.581 7.936 34.263 1.00 97.69 198 ALA A O 1
ATOM 1508 N N . LEU A 1 199 ? -30.362 7.698 36.139 1.00 97.81 199 LEU A N 1
ATOM 1509 C CA . LEU A 1 199 ? -29.381 8.726 35.792 1.00 97.81 199 LEU A CA 1
ATOM 1510 C C . LEU A 1 199 ? -28.448 8.264 34.660 1.00 97.81 199 LEU A C 1
ATOM 1512 O O . LEU A 1 199 ? -28.151 9.053 33.769 1.00 97.81 199 LEU A O 1
ATOM 1516 N N . ILE A 1 200 ? -28.067 6.980 34.633 1.00 97.31 200 ILE A N 1
ATOM 1517 C CA . ILE A 1 200 ? -27.326 6.378 33.508 1.00 97.31 200 ILE A CA 1
ATOM 1518 C C . ILE A 1 200 ? -28.164 6.412 32.224 1.00 97.31 200 ILE A C 1
ATOM 1520 O O . ILE A 1 200 ? -27.673 6.876 31.203 1.00 97.31 200 ILE A O 1
ATOM 1524 N N . GLY A 1 201 ? -29.432 5.982 32.267 1.00 96.56 201 GLY A N 1
ATOM 1525 C CA . GLY A 1 201 ? -30.324 6.049 31.103 1.00 96.56 201 GLY A CA 1
ATOM 1526 C C . GLY A 1 201 ? -30.479 7.477 30.574 1.00 96.56 201 GLY A C 1
ATOM 1527 O O . GLY A 1 201 ? -30.275 7.713 29.386 1.00 96.56 201 GLY A O 1
ATOM 1528 N N . SER A 1 202 ? -30.721 8.440 31.471 1.00 97.50 202 SER A N 1
ATOM 1529 C CA . SER A 1 202 ? -30.810 9.870 31.139 1.00 97.50 202 SER A CA 1
ATOM 1530 C C . SER A 1 202 ? -29.537 10.401 30.464 1.00 97.50 202 SER A C 1
ATOM 1532 O O . SER A 1 202 ? -29.618 11.047 29.423 1.00 97.50 202 SER A O 1
ATOM 1534 N N . ALA A 1 203 ? -28.353 10.062 30.990 1.00 97.00 203 ALA A N 1
ATOM 1535 C CA . ALA A 1 203 ? -27.069 10.466 30.410 1.00 97.00 203 ALA A CA 1
ATOM 1536 C C . ALA A 1 203 ? -26.787 9.842 29.027 1.00 97.00 203 ALA A C 1
ATOM 1538 O O . ALA A 1 203 ? -25.998 10.388 28.261 1.00 97.00 203 ALA A O 1
ATOM 1539 N N . LEU A 1 204 ? -27.424 8.711 28.709 1.00 95.88 204 LEU A N 1
ATOM 1540 C CA . LEU A 1 204 ? -27.294 7.997 27.435 1.00 95.88 204 LEU A CA 1
ATOM 1541 C C . LEU A 1 204 ? -28.463 8.247 26.466 1.00 95.88 204 LEU A C 1
ATOM 1543 O O . LEU A 1 204 ? -28.475 7.673 25.379 1.00 95.88 204 LEU A O 1
ATOM 1547 N N . GLY A 1 205 ? -29.450 9.068 26.841 1.00 97.19 205 GLY A N 1
ATOM 1548 C CA . GLY A 1 205 ? -30.634 9.340 26.019 1.00 97.19 205 GLY A CA 1
ATOM 1549 C C . GLY A 1 205 ? -31.602 8.156 25.871 1.00 97.19 205 GLY A C 1
ATOM 1550 O O . GLY A 1 205 ? -32.359 8.109 24.905 1.00 97.19 205 GLY A O 1
ATOM 1551 N N . ILE A 1 206 ? -31.592 7.196 26.804 1.00 97.12 206 ILE A N 1
ATOM 1552 C CA . ILE A 1 206 ? -32.437 5.989 26.772 1.00 97.12 206 ILE A CA 1
ATOM 1553 C C . ILE A 1 206 ? -33.258 5.823 28.058 1.00 97.12 206 ILE A C 1
ATOM 1555 O O . ILE A 1 206 ? -32.994 6.442 29.089 1.00 97.12 206 ILE A O 1
ATOM 1559 N N . SER A 1 207 ? -34.256 4.937 28.031 1.00 97.81 207 SER A N 1
ATOM 1560 C CA . SER A 1 207 ? -35.058 4.657 29.225 1.00 97.81 207 SER A CA 1
ATOM 1561 C C . SER A 1 207 ? -34.242 3.959 30.329 1.00 97.81 207 SER A C 1
ATOM 1563 O O . SER A 1 207 ? -33.327 3.178 30.053 1.00 97.81 207 SER A O 1
ATOM 1565 N N . ARG A 1 208 ? -34.637 4.162 31.599 1.00 97.56 208 ARG A N 1
ATOM 1566 C CA . ARG A 1 208 ? -34.122 3.401 32.761 1.00 97.56 208 ARG A CA 1
ATOM 1567 C C . ARG A 1 208 ? -34.169 1.889 32.514 1.00 97.56 208 ARG A C 1
ATOM 1569 O O . ARG A 1 208 ? -33.263 1.174 32.928 1.00 97.56 208 ARG A O 1
ATOM 1576 N N . GLN A 1 209 ? -35.253 1.414 31.901 1.00 97.00 209 GLN A N 1
ATOM 1577 C CA . GLN A 1 209 ? -35.487 -0.007 31.674 1.00 97.00 209 GLN A CA 1
ATOM 1578 C C . GLN A 1 209 ? -34.505 -0.554 30.633 1.00 97.00 209 GLN A C 1
ATOM 1580 O O . GLN A 1 209 ? -33.799 -1.508 30.929 1.00 97.00 209 GLN A O 1
ATOM 1585 N N . SER A 1 210 ? -34.347 0.133 29.501 1.00 95.88 210 SER A N 1
ATOM 1586 C CA . SER A 1 210 ? -33.386 -0.228 28.449 1.00 95.88 210 SER A CA 1
ATOM 1587 C C . SER A 1 210 ? -31.935 -0.204 28.946 1.00 95.88 210 SER A C 1
ATOM 1589 O O . SER A 1 210 ? -31.135 -1.056 28.570 1.00 95.88 210 SER A O 1
ATOM 1591 N N . ALA A 1 211 ? -31.587 0.745 29.827 1.00 95.00 211 ALA A N 1
ATOM 1592 C CA . ALA A 1 211 ? -30.274 0.780 30.473 1.00 95.00 211 ALA A CA 1
ATOM 1593 C C . ALA A 1 211 ? -30.059 -0.419 31.417 1.00 95.00 211 ALA A C 1
ATOM 1595 O O . ALA A 1 211 ? -28.978 -1.002 31.437 1.00 95.00 211 ALA A O 1
ATOM 1596 N N . HIS A 1 212 ? -31.086 -0.805 32.179 1.00 95.06 212 HIS A N 1
ATOM 1597 C CA . HIS A 1 212 ? -31.032 -1.978 33.048 1.00 95.06 212 HIS A CA 1
ATOM 1598 C C . HIS A 1 212 ? -30.932 -3.279 32.241 1.00 95.06 212 HIS A C 1
ATOM 1600 O O . HIS A 1 212 ? -30.092 -4.115 32.539 1.00 95.06 212 HIS A O 1
ATOM 1606 N N . GLU A 1 213 ? -31.767 -3.463 31.221 1.00 96.25 213 GLU A N 1
ATOM 1607 C CA . GLU A 1 213 ? -31.807 -4.680 30.396 1.00 96.25 213 GLU A CA 1
ATOM 1608 C C . GLU A 1 213 ? -30.500 -4.926 29.639 1.00 96.25 213 GLU A C 1
ATOM 1610 O O . GLU A 1 213 ? -30.103 -6.073 29.472 1.00 96.25 213 GLU A O 1
ATOM 1615 N N . LYS A 1 214 ? -29.813 -3.861 29.204 1.00 95.25 214 LYS A N 1
ATOM 1616 C CA . LYS A 1 214 ? -28.572 -3.978 28.430 1.00 95.25 214 LYS A CA 1
ATOM 1617 C C . LYS A 1 214 ? -27.311 -4.199 29.281 1.00 95.25 214 LYS A C 1
ATOM 1619 O O . LYS A 1 214 ? -26.354 -4.779 28.778 1.00 95.25 214 LYS A O 1
ATOM 1624 N N . TRP A 1 215 ? -27.280 -3.713 30.527 1.00 95.50 215 TRP A N 1
ATOM 1625 C CA . TRP A 1 215 ? -26.058 -3.691 31.353 1.00 95.50 215 TRP A CA 1
ATOM 1626 C C . TRP A 1 215 ? -26.216 -4.237 32.782 1.00 95.50 215 TRP A C 1
ATOM 1628 O O . TRP A 1 215 ? -25.263 -4.175 33.565 1.00 95.50 215 TRP A O 1
ATOM 1638 N N . SER A 1 216 ? -27.384 -4.763 33.157 1.00 89.94 216 SER A N 1
ATOM 1639 C CA . SER A 1 216 ? -27.481 -5.650 34.322 1.00 89.94 216 SER A CA 1
ATOM 1640 C C . SER A 1 216 ? -26.699 -6.943 34.055 1.00 89.94 216 SER A C 1
ATOM 1642 O O . SER A 1 216 ? -26.709 -7.412 32.916 1.00 89.94 216 SER A O 1
ATOM 1644 N N . PRO A 1 217 ? -26.055 -7.529 35.080 1.00 74.31 217 PRO A N 1
ATOM 1645 C CA . PRO A 1 217 ? -25.734 -8.955 35.091 1.00 74.31 217 PRO A CA 1
ATOM 1646 C C . PRO A 1 217 ? -26.996 -9.821 34.967 1.00 74.31 217 PRO A C 1
ATOM 1648 O O . PRO A 1 217 ? -28.085 -9.313 35.344 1.00 74.31 217 PRO A O 1
#

Solvent-accessible surface area (backbone atoms only — not comparable to full-atom values): 13167 Å² total; per-residue (Å²): 140,87,84,88,88,87,82,89,86,81,84,85,87,77,96,73,90,78,90,74,83,83,80,86,78,90,71,97,71,89,78,78,77,75,75,75,79,72,84,73,73,73,76,67,68,66,46,72,77,80,71,86,53,46,42,32,33,57,22,33,24,39,84,90,68,54,57,24,64,51,40,78,71,57,42,27,59,26,76,50,84,88,80,88,51,54,66,34,95,87,42,90,58,22,20,40,41,51,24,59,58,47,47,24,34,29,20,34,33,71,75,69,53,69,50,72,76,28,38,51,32,86,39,72,86,66,39,33,78,95,74,33,27,42,43,53,65,72,79,57,56,54,58,70,49,67,78,52,52,54,52,33,49,58,53,40,48,69,55,41,54,67,50,45,57,52,51,51,51,54,52,52,51,52,52,49,53,54,49,50,55,49,48,55,54,47,51,56,49,40,49,76,71,65,53,47,49,54,59,53,8,58,77,68,78,46,52,39,64,61,42,40,74,72,68,54,133

Organism: Paenarthrobacter aurescens (strain TC1) (NCBI:txid290340)

Mean predicted aligned error: 12.9 Å

Nearest PDB structures (foldseek):
  1lts-assembly1_A  TM=2.420E-01  e=6.316E-01  Escherichia coli

Secondary structure (DSSP, 8-state):
--------------------PPP------------------PPP-EEE-SSSS-EEEEEEE-TTS-EES--SSSEEEEES--SSSPBPSS-TTEEEEEGGG--EEEEEETTS-B-PPEEEESSGGG-BGGGTEEE--SSS-SPPPHHHHHHHHHHHHHHHHHHHHHHHHHHHHHHHHHHHHHHHHHHHHHHHTT--HHHHHHHTTS-HHHHHHHH--

Radius of gyration: 31.2 Å; Cα contacts (8 Å, |Δi|>4): 289; chains: 1; bounding box: 80×60×75 Å

pLDDT: mean 80.0, std 24.92, range [24.8, 98.25]

Foldseek 3Di:
DDDDDDDDDDDDDDDDDDDDDDDDDDDDDPPPPPPPPDPPPDDQPWDDPPLVFWIKHKWFAAPVGFIASPQADQWGWTFADPVPADADPPDRRTGTHGLLRGQWIWMATNNGDTFDTAGEDQDPVQDDLVVSYFYDHSPDTNDTDPVSVVSRVVRSCVVVVVVSVVSVVVVVVVVVVVVVVVLLVVLVVCVVVVNQLCVNCVVVVHHSVVSCVVRPD

Sequence (217 aa):
MSAAWTSTRGAENSCSLMSRFPDTDQHGSAILVKAHRSTESWPPMRWDMRDGLHEGSLSAIIPDGRVSEDVRMGVVAVEGISGNFPRHPNIKTHEMVPDDQIVGWCAACTCGWRGPRWSRVDTSRQAALSKRLAYLPSLGFAVPSVGVEEALHLEWEKHAFPAAAISELNAAVKAAEEAASRLDRGVASARRAGVSWALIGSALGISRQSAHEKWSP